Protein AF-A0A2V7IZH8-F1 (afdb_monomer)

Secondary structure (DSSP, 8-state):
--HHHHHHHHHHHHHHHHT-HHHHHHHHHHHHHHHHHHHHHHHHHIIIIISPPSSTTGGGEEEEEEEETTEEPS--B-HHHHHHHHHH-SSEEEEEEE------EE--S-------EEEE-HHHHHHHHTT-GGGTT-EEEETTEEEEEEEE--TT---SS--SEEE-HHHHTTTS-SSS-BEEEEEEPTT--HHHHHHHHHHHHHHHHHHH-TTS-TTEEEEEEETHHHHHHTTHHHHHHHHHHHHHHHHHHHHHHHHHHHHHHHHHHHHHHT--

Structure (mmCIF, N/CA/C/O backbone):
data_AF-A0A2V7IZH8-F1
#
_entry.id   AF-A0A2V7IZH8-F1
#
loop_
_atom_site.group_PDB
_atom_site.id
_atom_site.type_symbol
_atom_site.label_atom_id
_atom_site.label_alt_id
_atom_site.label_comp_id
_atom_site.label_asym_id
_atom_site.label_entity_id
_atom_site.label_seq_id
_atom_site.pdbx_PDB_ins_code
_atom_site.Cartn_x
_atom_site.Cartn_y
_atom_site.Cartn_z
_atom_site.occupancy
_atom_site.B_iso_or_equiv
_atom_site.auth_seq_id
_atom_site.auth_comp_id
_atom_site.auth_asym_id
_atom_site.auth_atom_id
_atom_site.pdbx_PDB_model_num
ATOM 1 N N . MET A 1 1 ? -22.808 -20.827 46.407 1.00 56.19 1 MET A N 1
ATOM 2 C CA . MET A 1 1 ? -23.534 -19.654 45.875 1.00 56.19 1 MET A CA 1
ATOM 3 C C . MET A 1 1 ? -24.581 -20.196 44.917 1.00 56.19 1 MET A C 1
ATOM 5 O O . MET A 1 1 ? -24.200 -20.751 43.895 1.00 56.19 1 MET A O 1
ATOM 9 N N . ASN A 1 2 ? -25.856 -20.195 45.310 1.00 79.50 2 ASN A N 1
ATOM 10 C CA . ASN A 1 2 ? -26.909 -20.906 44.578 1.00 79.50 2 ASN A CA 1
ATOM 11 C C . ASN A 1 2 ? -27.399 -20.068 43.386 1.00 79.50 2 ASN A C 1
ATOM 13 O O . ASN A 1 2 ? -27.459 -18.839 43.450 1.00 79.50 2 ASN A O 1
ATOM 17 N N . VAL A 1 3 ? -27.764 -20.727 42.287 1.00 83.88 3 VAL A N 1
ATOM 18 C CA . VAL A 1 3 ? -28.258 -20.069 41.061 1.00 83.88 3 VAL A CA 1
ATOM 19 C C . VAL A 1 3 ? -29.514 -19.225 41.339 1.00 83.88 3 VAL A C 1
ATOM 21 O O . VAL A 1 3 ? -29.693 -18.157 40.761 1.00 83.88 3 VAL A O 1
ATOM 24 N N . GLU A 1 4 ? -30.341 -19.652 42.292 1.00 82.81 4 GLU A N 1
ATOM 25 C CA . GLU A 1 4 ? -31.574 -18.968 42.706 1.00 82.81 4 GLU A CA 1
ATOM 26 C C . GLU A 1 4 ? -31.315 -17.629 43.407 1.00 82.81 4 GLU A C 1
ATOM 28 O O . GLU A 1 4 ? -32.008 -16.651 43.124 1.00 82.81 4 GLU A O 1
ATOM 33 N N . THR A 1 5 ? -30.278 -17.550 44.252 1.00 82.56 5 THR A N 1
ATOM 34 C CA . THR A 1 5 ? -29.855 -16.284 44.879 1.00 82.56 5 THR A CA 1
ATOM 35 C C . THR A 1 5 ? -29.336 -15.296 43.834 1.00 82.56 5 THR A C 1
ATOM 37 O O . THR A 1 5 ? -29.701 -14.125 43.843 1.00 82.56 5 THR A O 1
ATOM 40 N N . LEU A 1 6 ? -28.592 -15.795 42.844 1.00 83.94 6 LEU A N 1
ATOM 41 C CA . LEU A 1 6 ? -28.041 -14.986 41.756 1.00 83.94 6 LEU A CA 1
ATOM 42 C C . LEU A 1 6 ? -29.151 -14.411 40.855 1.00 83.94 6 LEU A C 1
ATOM 44 O O . LEU A 1 6 ? -29.105 -13.245 40.470 1.00 83.94 6 LEU A O 1
ATOM 48 N N . LEU A 1 7 ? -30.191 -15.203 40.569 1.00 87.50 7 LEU A N 1
ATOM 49 C CA . LEU A 1 7 ? -31.377 -14.771 39.819 1.00 87.50 7 LEU A CA 1
ATOM 50 C C . LEU A 1 7 ? -32.222 -13.739 40.577 1.00 87.50 7 LEU A C 1
ATOM 52 O O . LEU A 1 7 ? -32.743 -12.803 39.962 1.00 87.50 7 LEU A O 1
ATOM 56 N N . GLN A 1 8 ? -32.374 -13.894 41.893 1.00 86.06 8 GLN A N 1
ATOM 57 C CA . GLN A 1 8 ? -33.089 -12.923 42.723 1.00 86.06 8 GLN A CA 1
ATOM 58 C C . GLN A 1 8 ? -32.362 -11.580 42.772 1.00 86.06 8 GLN A C 1
ATOM 60 O O . GLN A 1 8 ? -33.001 -10.551 42.532 1.00 86.06 8 GLN A O 1
ATOM 65 N N . ASP A 1 9 ? -31.045 -11.590 42.979 1.00 85.00 9 ASP A N 1
ATOM 66 C CA . ASP A 1 9 ? -30.220 -10.380 43.006 1.00 85.00 9 ASP A CA 1
ATOM 67 C C . ASP A 1 9 ? -30.259 -9.641 41.661 1.00 85.00 9 ASP A C 1
ATOM 69 O O . ASP A 1 9 ? -30.488 -8.429 41.618 1.00 85.00 9 ASP A O 1
ATOM 73 N N . LEU A 1 10 ? -30.150 -10.372 40.543 1.00 85.50 10 LEU A N 1
ATOM 74 C CA . LEU A 1 10 ? -30.230 -9.800 39.194 1.00 85.50 10 LEU A CA 1
ATOM 75 C C . LEU A 1 10 ? -31.580 -9.108 38.948 1.00 85.50 10 LEU A C 1
ATOM 77 O O . LEU A 1 10 ? -31.661 -7.997 38.416 1.00 85.50 10 LEU A O 1
ATOM 81 N N . ARG A 1 11 ? -32.666 -9.764 39.365 1.00 84.50 11 ARG A N 1
ATOM 82 C CA . ARG A 1 11 ? -34.037 -9.273 39.194 1.00 84.50 11 ARG A CA 1
ATOM 83 C C . ARG A 1 11 ? -34.321 -8.065 40.090 1.00 84.50 11 ARG A C 1
ATOM 85 O O . ARG A 1 11 ? -35.068 -7.167 39.690 1.00 84.50 11 ARG A O 1
ATOM 92 N N . TYR A 1 12 ? -33.719 -8.023 41.276 1.00 80.69 12 TYR A N 1
ATOM 93 C CA . TYR A 1 12 ? -33.809 -6.887 42.187 1.00 80.69 12 TYR A CA 1
ATOM 94 C C . TYR A 1 12 ? -33.044 -5.674 41.645 1.00 80.69 12 TYR A C 1
ATOM 96 O O . TYR A 1 12 ? -33.610 -4.581 41.559 1.00 80.69 12 TYR A O 1
ATOM 104 N N . ALA A 1 13 ? -31.813 -5.884 41.172 1.00 78.38 13 ALA A N 1
ATOM 105 C CA . ALA A 1 13 ? -31.004 -4.856 40.526 1.00 78.38 13 ALA A CA 1
ATOM 106 C C . ALA A 1 13 ? -31.724 -4.245 39.311 1.00 78.38 13 ALA A C 1
ATOM 108 O O . ALA A 1 13 ? -31.831 -3.022 39.210 1.00 78.38 13 ALA A O 1
ATOM 109 N N . LEU A 1 14 ? -32.318 -5.073 38.441 1.00 81.94 14 LEU A N 1
ATOM 110 C CA . LEU A 1 14 ? -33.088 -4.618 37.274 1.00 81.94 14 LEU A CA 1
ATOM 111 C C . LEU A 1 14 ? -34.280 -3.726 37.651 1.00 81.94 14 LEU A C 1
ATOM 113 O O . LEU A 1 14 ? -34.492 -2.678 37.037 1.00 81.94 14 LEU A O 1
ATOM 117 N N . ARG A 1 15 ? -35.042 -4.085 38.693 1.00 81.94 15 ARG A N 1
ATOM 118 C CA . ARG A 1 15 ? -36.127 -3.217 39.192 1.00 81.94 15 ARG A CA 1
ATOM 119 C C . ARG A 1 15 ? -35.602 -1.904 39.755 1.00 81.94 15 ARG A C 1
ATOM 121 O O . ARG A 1 15 ? -36.259 -0.873 39.624 1.00 81.94 15 ARG A O 1
ATOM 128 N N . GLN A 1 16 ? -34.444 -1.933 40.401 1.00 77.50 16 GLN A N 1
ATOM 129 C CA . GLN A 1 16 ? -33.837 -0.744 40.984 1.00 77.50 16 GLN A CA 1
ATOM 130 C C . GLN A 1 16 ? -33.306 0.219 39.907 1.00 77.50 16 GLN A C 1
ATOM 132 O O . GLN A 1 16 ? -33.482 1.435 40.036 1.00 77.50 16 GLN A O 1
ATOM 137 N N . LEU A 1 17 ? -32.774 -0.311 38.800 1.00 77.06 17 LEU A N 1
ATOM 138 C CA . LEU A 1 17 ? -32.466 0.456 37.586 1.00 77.06 17 LEU A CA 1
ATOM 139 C C . LEU A 1 17 ? -33.733 1.071 36.964 1.00 77.06 17 LEU A C 1
ATOM 141 O O . LEU A 1 17 ? -33.729 2.258 36.634 1.00 77.06 17 LEU A O 1
ATOM 145 N N . ALA A 1 18 ? -34.839 0.324 36.873 1.00 80.25 18 ALA A N 1
ATOM 146 C CA . ALA A 1 18 ? -36.106 0.834 36.329 1.00 80.25 18 ALA A CA 1
ATOM 147 C C . ALA A 1 18 ? -36.739 1.952 37.185 1.00 80.25 18 ALA A C 1
ATOM 149 O O . ALA A 1 18 ? -37.412 2.834 36.660 1.00 80.25 18 ALA A O 1
ATOM 150 N N . ARG A 1 19 ? -36.496 1.957 38.503 1.00 81.00 19 ARG A N 1
ATOM 151 C CA . ARG A 1 19 ? -36.987 2.999 39.425 1.00 81.00 19 ARG A CA 1
ATOM 152 C C . ARG A 1 19 ? -36.178 4.295 39.405 1.00 81.00 19 ARG A C 1
ATOM 154 O O . ARG A 1 19 ? -36.612 5.279 39.997 1.00 81.00 19 ARG A O 1
ATOM 161 N N . SER A 1 20 ? -35.006 4.318 38.771 1.00 78.81 20 SER A N 1
ATOM 162 C CA . SER A 1 20 ? -34.117 5.487 38.772 1.00 78.81 20 SER A CA 1
ATOM 163 C C . SER A 1 20 ? -33.689 5.910 37.357 1.00 78.81 20 SER A C 1
ATOM 165 O O . SER A 1 20 ? -32.492 5.983 37.069 1.00 78.81 20 SER A O 1
ATOM 167 N N . PRO A 1 21 ? -34.652 6.247 36.474 1.00 75.31 21 PRO A N 1
ATOM 168 C CA . PRO A 1 21 ? -34.443 6.345 35.026 1.00 75.31 21 PRO A CA 1
ATOM 169 C C . PRO A 1 21 ? -33.341 7.330 34.614 1.00 75.31 21 PRO A C 1
ATOM 171 O O . PRO A 1 21 ? -32.552 7.009 33.734 1.00 75.31 21 PRO A O 1
ATOM 174 N N . GLY A 1 22 ? -33.210 8.482 35.285 1.00 77.50 22 GLY A N 1
ATOM 175 C CA . GLY A 1 22 ? -32.153 9.455 34.973 1.00 77.50 22 GLY A CA 1
ATOM 176 C C . GLY A 1 22 ? -30.735 8.948 35.267 1.00 77.50 22 GLY A C 1
ATOM 177 O O . GLY A 1 22 ? -29.820 9.177 34.486 1.00 77.50 22 GLY A O 1
ATOM 178 N N . PHE A 1 23 ? -30.549 8.202 36.359 1.00 73.75 23 PHE A N 1
ATOM 179 C CA . PHE A 1 23 ? -29.246 7.613 36.693 1.00 73.75 23 PHE A CA 1
ATOM 180 C C . PHE A 1 23 ? -28.906 6.453 35.766 1.00 73.75 23 PHE A C 1
ATOM 182 O O . PHE A 1 23 ? -27.786 6.371 35.273 1.00 73.75 23 PHE A O 1
ATOM 189 N N . THR A 1 24 ? -29.888 5.594 35.501 1.00 80.06 24 THR A N 1
ATOM 190 C CA . THR A 1 24 ? -29.741 4.485 34.560 1.00 80.06 24 THR A CA 1
ATOM 191 C C . THR A 1 24 ? -29.376 4.994 33.168 1.00 80.06 24 THR A C 1
ATOM 193 O O . THR A 1 24 ? -28.449 4.466 32.566 1.00 80.06 24 THR A O 1
ATOM 196 N N . ALA A 1 25 ? -30.031 6.054 32.681 1.00 79.25 25 ALA A N 1
ATOM 197 C CA . ALA A 1 25 ? -29.727 6.648 31.380 1.00 79.25 25 ALA A CA 1
ATOM 198 C C . ALA A 1 25 ? -28.287 7.178 31.304 1.00 79.25 25 ALA A C 1
ATOM 200 O O . ALA A 1 25 ? -27.569 6.847 30.364 1.00 79.25 25 ALA A O 1
ATOM 201 N N . VAL A 1 26 ? -27.839 7.941 32.309 1.00 78.69 26 VAL A N 1
ATOM 202 C CA . VAL A 1 26 ? -26.460 8.461 32.361 1.00 78.69 26 VAL A CA 1
ATOM 203 C C . VAL A 1 26 ? -25.447 7.319 32.442 1.00 78.69 26 VAL A C 1
ATOM 205 O O . VAL A 1 26 ? -24.484 7.311 31.686 1.00 78.69 26 VAL A O 1
ATOM 208 N N . ALA A 1 27 ? -25.676 6.320 33.298 1.00 77.44 27 ALA A N 1
ATOM 209 C CA . ALA A 1 27 ? -24.778 5.177 33.442 1.00 77.44 27 ALA A CA 1
ATOM 210 C C . ALA A 1 27 ? -24.660 4.359 32.144 1.00 77.44 27 ALA A C 1
ATOM 212 O O . ALA A 1 27 ? -23.552 4.015 31.735 1.00 77.44 27 ALA A O 1
ATOM 213 N N . VAL A 1 28 ? -25.783 4.091 31.468 1.00 84.31 28 VAL A N 1
ATOM 214 C CA . VAL A 1 28 ? -25.808 3.376 30.183 1.00 84.31 28 VAL A CA 1
ATOM 215 C C . VAL A 1 28 ? -25.117 4.188 29.087 1.00 84.31 28 VAL A C 1
ATOM 217 O O . VAL A 1 28 ? -24.322 3.622 28.343 1.00 84.31 28 VAL A O 1
ATOM 220 N N . LEU A 1 29 ? -25.360 5.501 29.003 1.00 80.69 29 LEU A N 1
ATOM 221 C CA . LEU A 1 29 ? -24.704 6.376 28.024 1.00 80.69 29 LEU A CA 1
ATOM 222 C C . LEU A 1 29 ? -23.190 6.450 28.241 1.00 80.69 29 LEU A C 1
ATOM 224 O O . LEU A 1 29 ? -22.436 6.337 27.278 1.00 80.69 29 LEU A O 1
ATOM 228 N N . THR A 1 30 ? -22.734 6.580 29.489 1.00 79.31 30 THR A N 1
ATOM 229 C CA . THR A 1 30 ? -21.303 6.578 29.822 1.00 79.31 30 THR A CA 1
ATOM 230 C C . THR A 1 30 ? -20.654 5.242 29.464 1.00 79.31 30 THR A C 1
ATOM 232 O O . THR A 1 30 ? -19.576 5.225 28.872 1.00 79.31 30 THR A O 1
ATOM 235 N N . LEU A 1 31 ? -21.318 4.118 29.755 1.00 82.25 31 LEU A N 1
ATOM 236 C CA . LEU A 1 31 ? -20.826 2.790 29.383 1.00 82.25 31 LEU A CA 1
ATOM 237 C C . LEU A 1 31 ? -20.769 2.620 27.854 1.00 82.25 31 LEU A C 1
ATOM 239 O O . LEU A 1 31 ? -19.777 2.130 27.319 1.00 82.25 31 LEU A O 1
ATOM 243 N N . ALA A 1 32 ? -21.803 3.073 27.142 1.00 84.06 32 ALA A N 1
ATOM 244 C CA . ALA A 1 32 ? -21.873 3.013 25.685 1.00 84.06 32 ALA A CA 1
ATOM 245 C C . ALA A 1 32 ? -20.781 3.866 25.018 1.00 84.06 32 ALA A C 1
ATOM 247 O O . ALA A 1 32 ? -20.128 3.396 24.086 1.00 84.06 32 ALA A O 1
ATOM 248 N N . LEU A 1 33 ? -20.531 5.079 25.526 1.00 79.00 33 LEU A N 1
ATOM 249 C CA . LEU A 1 33 ? -19.454 5.965 25.066 1.00 79.00 33 LEU A CA 1
ATOM 250 C C . LEU A 1 33 ? -18.055 5.450 25.428 1.00 79.00 33 LEU A C 1
ATOM 252 O O . LEU A 1 33 ? -17.100 5.739 24.714 1.00 79.00 33 LEU A O 1
ATOM 256 N N . GLY A 1 34 ? -17.922 4.678 26.507 1.00 76.25 34 GLY A N 1
ATOM 257 C CA . GLY A 1 34 ? -16.665 4.026 26.871 1.00 76.25 34 GLY A CA 1
ATOM 258 C C . GLY A 1 34 ? -16.347 2.793 26.029 1.00 76.25 34 GLY A C 1
ATOM 259 O O . GLY A 1 34 ? -15.182 2.548 25.726 1.00 76.25 34 GLY A O 1
ATOM 260 N N . ILE A 1 35 ? -17.355 2.016 25.633 1.00 82.12 35 ILE A N 1
ATOM 261 C CA . ILE A 1 35 ? -17.146 0.766 24.890 1.00 82.12 35 ILE A CA 1
ATOM 262 C C . ILE A 1 35 ? -17.146 1.024 23.379 1.00 82.12 35 ILE A C 1
ATOM 264 O O . ILE A 1 35 ? -16.178 0.690 22.701 1.00 82.12 35 ILE A O 1
ATOM 268 N N . GLY A 1 36 ? -18.198 1.648 22.844 1.00 82.31 36 GLY A N 1
ATOM 269 C CA . GLY A 1 36 ? -18.444 1.726 21.400 1.00 82.31 36 GLY A CA 1
ATOM 270 C C . GLY A 1 36 ? -17.309 2.385 20.604 1.00 82.31 36 GLY A C 1
ATOM 271 O O . GLY A 1 36 ? -16.723 1.731 19.739 1.00 82.31 36 GLY A O 1
ATOM 272 N N . PRO A 1 37 ? -16.952 3.648 20.898 1.00 80.00 37 PRO A N 1
ATOM 273 C CA . PRO A 1 37 ? -15.872 4.350 20.210 1.00 80.00 37 PRO A CA 1
ATOM 274 C C . PRO A 1 37 ? -14.517 3.647 20.341 1.00 80.00 37 PRO A C 1
ATOM 276 O O . PRO A 1 37 ? -13.799 3.516 19.353 1.00 80.00 37 PRO A O 1
ATOM 279 N N . ASN A 1 38 ? -14.189 3.126 21.527 1.00 74.00 38 ASN A N 1
ATOM 280 C CA . ASN A 1 38 ? -12.927 2.420 21.755 1.00 74.00 38 ASN A CA 1
ATOM 281 C C . ASN A 1 38 ? -12.840 1.125 20.931 1.00 74.00 38 ASN A C 1
ATOM 283 O O . ASN A 1 38 ? -11.810 0.862 20.309 1.00 74.00 38 ASN A O 1
ATOM 287 N N . THR A 1 39 ? -13.922 0.344 20.850 1.00 81.94 39 THR A N 1
ATOM 288 C CA . THR A 1 39 ? -13.979 -0.856 20.000 1.00 81.94 39 THR A CA 1
ATOM 289 C C . THR A 1 39 ? -13.916 -0.508 18.510 1.00 81.94 39 THR A C 1
ATOM 291 O O . THR A 1 39 ? -13.214 -1.184 17.753 1.00 81.94 39 THR A O 1
ATOM 294 N N . ALA A 1 40 ? -14.601 0.555 18.076 1.00 80.44 40 ALA A N 1
ATOM 295 C CA . ALA A 1 40 ? -14.577 1.014 16.687 1.00 80.44 40 ALA A CA 1
ATOM 296 C C . ALA A 1 40 ? -13.173 1.475 16.263 1.00 80.44 40 ALA A C 1
ATOM 298 O O . ALA A 1 40 ?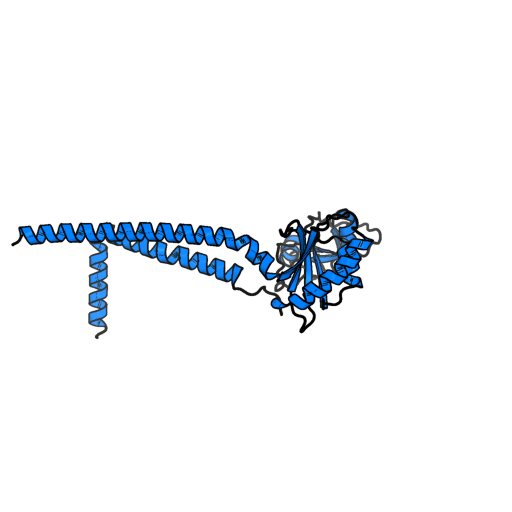 -12.681 1.074 15.207 1.00 80.44 40 ALA A O 1
ATOM 299 N N . ILE A 1 41 ? -12.489 2.244 17.115 1.00 75.94 41 ILE A N 1
ATOM 300 C CA . ILE A 1 41 ? -11.106 2.659 16.872 1.00 75.94 41 ILE A CA 1
ATOM 301 C C . ILE A 1 41 ? -10.179 1.465 16.835 1.00 75.94 41 ILE A C 1
ATOM 303 O O . ILE A 1 41 ? -9.374 1.367 15.917 1.00 75.94 41 ILE A O 1
ATOM 307 N N . PHE A 1 42 ? -10.269 0.561 17.811 1.00 74.50 42 PHE A N 1
ATOM 308 C CA . PHE A 1 42 ? -9.388 -0.598 17.833 1.00 74.50 42 PHE A CA 1
ATOM 309 C C . PHE A 1 42 ? -9.584 -1.458 16.582 1.00 74.50 42 PHE A C 1
ATOM 311 O O . PHE A 1 42 ? -8.610 -1.941 16.020 1.00 74.50 42 PHE A O 1
ATOM 318 N N . SER A 1 43 ? -10.816 -1.573 16.082 1.00 78.56 43 SER A N 1
ATOM 319 C CA . SER A 1 43 ? -11.112 -2.262 14.820 1.00 78.56 43 SER A CA 1
ATOM 320 C C . SER A 1 43 ? -10.497 -1.552 13.610 1.00 78.56 43 SER A C 1
ATOM 322 O O . SER A 1 43 ? -9.924 -2.209 12.742 1.00 78.56 43 SER A O 1
ATOM 324 N N . LEU A 1 44 ? -10.559 -0.217 13.566 1.00 73.38 44 LEU A N 1
ATOM 325 C CA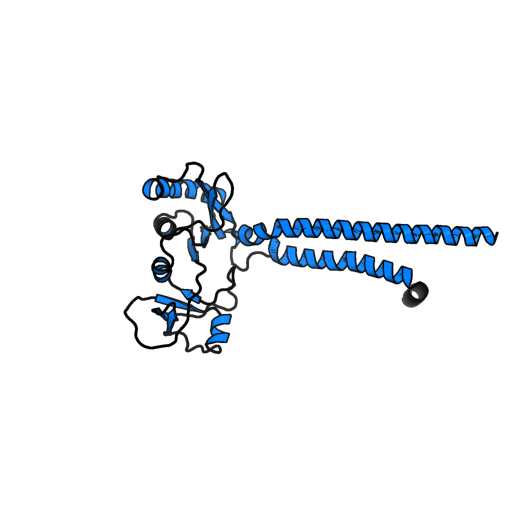 . LEU A 1 44 ? -9.938 0.592 12.513 1.00 73.38 44 LEU A CA 1
ATOM 326 C C . LEU A 1 44 ? -8.407 0.487 12.554 1.00 73.38 44 LEU A C 1
ATOM 328 O O . LEU A 1 44 ? -7.773 0.198 11.545 1.00 73.38 44 LEU A O 1
ATOM 332 N N . VAL A 1 45 ? -7.816 0.663 13.734 1.00 71.94 45 VAL A N 1
ATOM 333 C CA . VAL A 1 45 ? -6.381 0.506 13.994 1.00 71.94 45 VAL A CA 1
ATOM 334 C C . VAL A 1 45 ? -5.928 -0.895 13.628 1.00 71.94 45 VAL A C 1
ATOM 336 O O . VAL A 1 45 ? -4.934 -1.054 12.931 1.00 71.94 45 VAL A O 1
ATOM 339 N N . TYR A 1 46 ? -6.659 -1.922 14.041 1.00 67.00 46 TYR A N 1
ATOM 340 C CA . TYR A 1 46 ? -6.310 -3.290 13.708 1.00 67.00 46 TYR A CA 1
ATOM 341 C C . TYR A 1 46 ? -6.377 -3.529 12.196 1.00 67.00 46 TYR A C 1
ATOM 343 O O . TYR A 1 46 ? -5.448 -4.093 11.623 1.00 67.00 46 TYR A O 1
ATOM 351 N N . GLY A 1 47 ? -7.430 -3.042 11.534 1.00 64.69 47 GLY A N 1
ATOM 352 C CA . GLY A 1 47 ? -7.624 -3.188 10.092 1.00 64.69 47 GLY A CA 1
ATOM 353 C C . GLY A 1 47 ? -6.614 -2.427 9.227 1.00 64.69 47 GLY A C 1
ATOM 354 O O . GLY A 1 47 ? -6.302 -2.899 8.137 1.00 64.69 47 GLY A O 1
ATOM 355 N N . VAL A 1 48 ? -6.104 -1.288 9.706 1.00 64.81 48 VAL A N 1
ATOM 356 C CA . VAL A 1 48 ? -5.218 -0.387 8.944 1.00 64.81 48 VAL A CA 1
ATOM 357 C C . VAL A 1 48 ? -3.750 -0.504 9.362 1.00 64.81 48 VAL A C 1
ATOM 359 O O . VAL A 1 48 ? -2.867 -0.493 8.510 1.00 64.81 48 VAL A O 1
ATOM 362 N N . LEU A 1 49 ? -3.474 -0.590 10.666 1.00 64.81 49 LEU A N 1
ATOM 363 C CA . LEU A 1 49 ? -2.122 -0.527 11.236 1.00 64.81 49 LEU A CA 1
ATOM 364 C C . LEU A 1 49 ? -1.520 -1.902 11.535 1.00 64.81 49 LEU A C 1
ATOM 366 O O . LEU A 1 49 ? -0.307 -2.062 11.413 1.00 64.81 49 LEU A O 1
ATOM 370 N N . LEU A 1 50 ? -2.336 -2.870 11.966 1.00 63.56 50 LEU A N 1
ATOM 371 C CA . LEU A 1 50 ? -1.838 -4.156 12.479 1.00 63.56 50 LEU A CA 1
ATOM 372 C C . LEU A 1 50 ? -2.046 -5.323 11.517 1.00 63.56 50 LEU A C 1
ATOM 374 O O . LEU A 1 50 ? -1.289 -6.292 11.570 1.00 63.56 50 LEU A O 1
ATOM 378 N N . LYS A 1 51 ? -3.051 -5.257 10.639 1.00 63.81 51 LYS A N 1
ATOM 379 C CA . LYS A 1 51 ? -3.274 -6.299 9.643 1.00 63.81 51 LYS A CA 1
ATOM 380 C C . LYS A 1 51 ? -2.126 -6.259 8.626 1.00 63.81 51 LYS A C 1
ATOM 382 O O . LYS A 1 51 ? -1.952 -5.231 7.968 1.00 63.81 51 LYS A O 1
ATOM 387 N N . PRO A 1 52 ? -1.346 -7.346 8.474 1.00 64.19 52 PRO A N 1
ATOM 388 C CA . PRO A 1 52 ? -0.313 -7.393 7.452 1.00 64.19 52 PRO A CA 1
ATOM 389 C C . PRO A 1 52 ? -0.961 -7.183 6.084 1.00 64.19 52 PRO A C 1
ATOM 391 O O . PRO A 1 52 ? -2.106 -7.598 5.858 1.00 64.19 52 PRO A O 1
ATOM 394 N N . LEU A 1 53 ? -0.239 -6.522 5.176 1.00 71.75 53 LEU A N 1
ATOM 395 C CA . LEU A 1 53 ? -0.715 -6.354 3.807 1.00 71.75 53 LEU A CA 1
ATOM 396 C C . LEU A 1 53 ? -1.089 -7.735 3.237 1.00 71.75 53 LEU A C 1
ATOM 398 O O . LEU A 1 53 ? -0.417 -8.719 3.556 1.00 71.75 53 LEU A O 1
ATOM 402 N N . PRO A 1 54 ? -2.128 -7.840 2.389 1.00 74.62 54 PRO A N 1
ATOM 403 C CA . PRO A 1 54 ? -2.628 -9.115 1.867 1.00 74.62 54 PRO A CA 1
ATOM 404 C C . PRO A 1 54 ? -1.694 -9.742 0.812 1.00 74.62 54 PRO A C 1
ATOM 406 O O . PRO A 1 54 ? -2.152 -10.411 -0.112 1.00 74.62 54 PRO A O 1
ATOM 409 N N . TYR A 1 55 ? -0.385 -9.520 0.931 1.00 79.69 55 TYR A N 1
ATOM 410 C CA . TYR A 1 55 ? 0.640 -9.995 0.019 1.00 79.69 55 TYR A CA 1
ATOM 411 C C . TYR A 1 55 ? 1.586 -10.956 0.753 1.00 79.69 55 TYR A C 1
ATOM 413 O O . TYR A 1 55 ? 2.057 -10.633 1.847 1.00 79.69 55 TYR A O 1
ATOM 421 N N . PRO A 1 56 ? 1.918 -12.113 0.155 1.00 78.38 56 PRO A N 1
ATOM 422 C CA . PRO A 1 56 ? 2.949 -12.998 0.685 1.00 78.38 56 PRO A CA 1
ATOM 423 C C . PRO A 1 56 ? 4.285 -12.265 0.829 1.00 78.38 56 PRO A C 1
ATOM 425 O O . PRO A 1 56 ? 4.705 -11.569 -0.103 1.00 78.38 56 PRO A O 1
ATOM 428 N N . GLU A 1 57 ? 4.939 -12.448 1.981 1.00 83.88 57 GLU A N 1
ATOM 429 C CA . GLU A 1 57 ? 6.225 -11.817 2.328 1.00 83.88 57 GLU A CA 1
ATOM 430 C C . GLU A 1 57 ? 6.185 -10.283 2.199 1.00 83.88 57 GLU A C 1
ATOM 432 O O . GLU A 1 57 ? 7.061 -9.645 1.611 1.00 83.88 57 GLU A O 1
ATOM 437 N N . SER A 1 58 ? 5.102 -9.678 2.696 1.00 82.94 58 SER A N 1
ATOM 438 C CA . SER A 1 58 ? 4.880 -8.227 2.619 1.00 82.94 58 SER A CA 1
ATOM 439 C C . SER A 1 58 ? 5.970 -7.376 3.283 1.00 82.94 58 SER A C 1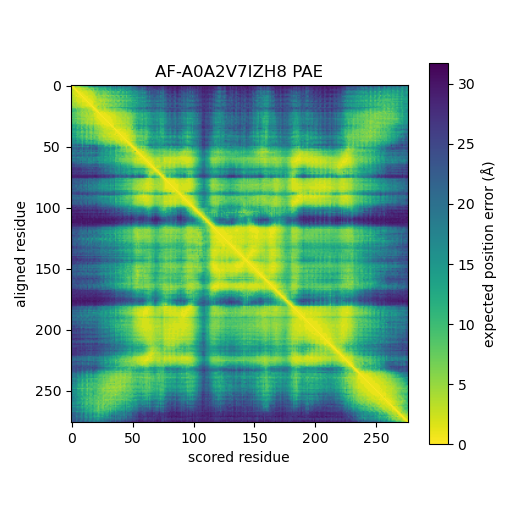
ATOM 441 O O . SER A 1 58 ? 6.099 -6.195 2.967 1.00 82.94 58 SER A O 1
ATOM 443 N N . ASP A 1 59 ? 6.767 -7.963 4.173 1.00 84.81 59 ASP A N 1
ATOM 444 C CA . ASP A 1 59 ? 7.941 -7.358 4.798 1.00 84.81 59 ASP A CA 1
ATOM 445 C C . ASP A 1 59 ? 9.049 -7.045 3.785 1.00 84.81 59 ASP A C 1
ATOM 447 O O . ASP A 1 59 ? 9.801 -6.098 3.986 1.00 84.81 59 ASP A O 1
ATOM 451 N N . ARG A 1 60 ? 9.103 -7.769 2.663 1.00 90.94 60 ARG A N 1
ATOM 452 C CA . ARG A 1 60 ? 10.074 -7.552 1.581 1.00 90.94 60 ARG A CA 1
ATOM 453 C C . ARG A 1 60 ? 9.600 -6.540 0.538 1.00 90.94 60 ARG A C 1
ATOM 455 O O . ARG A 1 60 ? 10.333 -6.271 -0.411 1.00 90.94 60 ARG A O 1
ATOM 462 N N . LEU A 1 61 ? 8.382 -6.012 0.661 1.00 89.81 61 LEU A N 1
ATOM 463 C CA . LEU A 1 61 ? 7.836 -5.041 -0.284 1.00 89.81 61 LEU A CA 1
ATOM 464 C C . LEU A 1 61 ? 8.219 -3.617 0.109 1.00 89.81 61 LEU A C 1
ATOM 466 O O . LEU A 1 61 ? 7.999 -3.178 1.244 1.00 89.81 61 LEU A O 1
ATOM 470 N N . THR A 1 62 ? 8.735 -2.874 -0.860 1.00 89.62 62 THR A N 1
ATOM 471 C CA . THR A 1 62 ? 9.253 -1.522 -0.666 1.00 89.62 62 THR A CA 1
ATOM 472 C C . THR A 1 62 ? 8.707 -0.587 -1.726 1.00 89.62 62 THR A C 1
ATOM 474 O O . THR A 1 62 ? 8.632 -0.966 -2.894 1.00 89.62 62 THR A O 1
ATOM 477 N N . GLY A 1 63 ? 8.384 0.639 -1.338 1.00 87.75 63 GLY A N 1
ATOM 478 C CA . GLY A 1 63 ? 8.270 1.736 -2.292 1.00 87.75 63 GLY A CA 1
ATOM 479 C C . GLY A 1 63 ? 9.577 2.518 -2.381 1.00 87.75 63 GLY A C 1
ATOM 480 O O . GLY A 1 63 ? 10.460 2.353 -1.535 1.00 87.75 63 GLY A O 1
ATOM 481 N N . LEU A 1 64 ? 9.673 3.351 -3.412 1.00 86.19 64 LEU A N 1
ATOM 482 C CA . LEU A 1 64 ? 10.748 4.309 -3.646 1.00 86.19 64 LEU A CA 1
ATOM 483 C C . LEU A 1 64 ? 10.097 5.683 -3.808 1.00 86.19 64 LEU A C 1
ATOM 485 O O . LEU A 1 64 ? 9.069 5.787 -4.476 1.00 86.19 64 LEU A O 1
ATOM 489 N N . ALA A 1 65 ? 10.660 6.687 -3.150 1.00 82.81 65 ALA A N 1
ATOM 490 C CA . ALA A 1 65 ? 10.238 8.075 -3.270 1.00 82.81 65 ALA A CA 1
ATOM 491 C C . ALA A 1 65 ? 11.458 8.987 -3.252 1.00 82.81 65 ALA A C 1
ATOM 493 O O . ALA A 1 65 ? 12.460 8.683 -2.590 1.00 82.81 65 ALA A O 1
ATOM 494 N N . GLU A 1 66 ? 11.332 10.119 -3.925 1.00 80.69 66 GLU A N 1
ATOM 495 C CA . GLU A 1 66 ? 12.245 11.231 -3.775 1.00 80.69 66 GLU A CA 1
ATOM 496 C C . GLU A 1 66 ? 11.974 11.921 -2.432 1.00 80.69 66 GLU A C 1
ATOM 498 O O . GLU A 1 66 ? 10.871 11.939 -1.869 1.00 80.69 66 GLU A O 1
ATOM 503 N N . THR A 1 67 ? 13.033 12.475 -1.864 1.00 80.00 67 THR A N 1
ATOM 504 C CA . THR A 1 67 ? 12.970 13.241 -0.626 1.00 80.00 67 THR A CA 1
ATOM 505 C C . THR A 1 67 ? 13.502 14.631 -0.890 1.00 80.00 67 THR A C 1
ATOM 507 O O . THR A 1 67 ? 14.656 14.762 -1.283 1.00 80.00 67 THR A O 1
ATOM 510 N N . TYR A 1 68 ? 12.712 15.662 -0.613 1.00 75.00 68 TYR A N 1
ATOM 511 C CA . TYR A 1 68 ? 13.136 17.054 -0.699 1.00 75.00 68 TYR A CA 1
ATOM 512 C C . TYR A 1 68 ? 13.212 17.657 0.704 1.00 75.00 68 TYR A C 1
ATOM 514 O O . TYR A 1 68 ? 12.234 17.613 1.452 1.00 75.00 68 TYR A O 1
ATOM 522 N N . GLN A 1 69 ? 14.380 18.174 1.100 1.00 73.88 69 GLN A N 1
ATOM 523 C CA . GLN A 1 69 ? 14.620 18.728 2.446 1.00 73.88 69 GLN A CA 1
ATOM 524 C C . GLN A 1 69 ? 14.195 17.788 3.596 1.00 73.88 69 GLN A C 1
ATOM 526 O O . GLN A 1 69 ? 13.706 18.223 4.638 1.00 73.88 69 GLN A O 1
ATOM 531 N N . GLY A 1 70 ? 14.357 16.476 3.403 1.00 67.75 70 GLY A N 1
ATOM 532 C CA . GLY A 1 70 ? 13.969 15.451 4.380 1.00 67.75 70 GLY A CA 1
ATOM 533 C C . GLY A 1 70 ? 12.478 15.093 4.400 1.00 67.75 70 GLY A C 1
ATOM 534 O O . GLY A 1 70 ? 12.098 14.171 5.122 1.00 67.75 70 GLY A O 1
ATOM 535 N N . ASN A 1 71 ? 11.644 15.752 3.591 1.00 69.44 71 ASN A N 1
ATOM 536 C CA . ASN A 1 71 ? 10.250 15.371 3.386 1.00 69.44 71 ASN A CA 1
ATOM 537 C C . ASN A 1 71 ? 10.123 14.463 2.164 1.00 69.44 71 ASN A C 1
ATOM 539 O O . ASN A 1 71 ? 10.617 14.779 1.085 1.00 69.44 71 ASN A O 1
ATOM 543 N N . ARG A 1 72 ? 9.445 13.330 2.343 1.00 70.94 72 ARG A N 1
ATOM 544 C CA . ARG A 1 72 ? 9.163 12.373 1.272 1.00 70.94 72 ARG A CA 1
ATOM 545 C C . ARG A 1 72 ? 8.030 12.896 0.389 1.00 70.94 72 ARG A C 1
ATOM 547 O O . ARG A 1 72 ? 6.989 13.270 0.933 1.00 70.94 72 ARG A O 1
ATOM 554 N N . SER A 1 73 ? 8.219 12.881 -0.924 1.00 68.31 73 SER A N 1
ATOM 555 C CA . SER A 1 73 ? 7.147 13.168 -1.876 1.00 68.31 73 SER A CA 1
ATOM 556 C C . SER A 1 73 ? 6.268 11.921 -2.110 1.00 68.31 73 SER A C 1
ATOM 558 O O . SER A 1 73 ? 6.569 10.816 -1.648 1.00 68.31 73 SER A O 1
ATOM 560 N N . GLU A 1 74 ? 5.070 12.118 -2.664 1.00 58.25 74 GLU A N 1
ATOM 561 C CA . GLU A 1 74 ? 4.056 11.060 -2.808 1.00 58.25 74 GLU A CA 1
ATOM 562 C C . GLU A 1 74 ? 4.196 10.259 -4.120 1.00 58.25 74 GLU A C 1
ATOM 564 O O . GLU A 1 74 ? 3.679 9.140 -4.204 1.00 58.25 74 GLU A O 1
ATOM 569 N N . LEU A 1 75 ? 4.894 10.799 -5.127 1.00 59.28 75 LEU A N 1
ATOM 570 C CA . LEU A 1 75 ? 4.897 10.329 -6.519 1.00 59.28 75 LEU A CA 1
ATOM 571 C C . LEU A 1 75 ? 6.201 10.729 -7.221 1.00 59.28 75 LEU A C 1
ATOM 573 O O . LEU A 1 75 ? 6.305 11.867 -7.654 1.00 59.28 75 LEU A O 1
ATOM 577 N N . ASP A 1 76 ? 7.177 9.823 -7.352 1.00 66.38 76 ASP A N 1
ATOM 578 C CA . ASP A 1 76 ? 8.541 10.284 -7.677 1.00 66.38 76 ASP A CA 1
ATOM 579 C C . ASP A 1 76 ? 9.358 9.394 -8.617 1.00 66.38 76 ASP A C 1
ATOM 581 O O . ASP A 1 76 ? 10.561 9.592 -8.735 1.00 66.38 76 ASP A O 1
ATOM 585 N N . VAL A 1 77 ? 8.763 8.387 -9.268 1.00 74.62 77 VAL A N 1
ATOM 586 C CA . VAL A 1 77 ? 9.516 7.581 -10.243 1.00 74.62 77 VAL A CA 1
ATOM 587 C C . VAL A 1 77 ? 9.048 7.907 -11.654 1.00 74.62 77 VAL A C 1
ATOM 589 O O . VAL A 1 77 ? 7.881 7.741 -12.014 1.00 74.62 77 VAL A O 1
ATOM 592 N N . THR A 1 78 ? 9.972 8.388 -12.472 1.00 75.50 78 THR A N 1
ATOM 593 C CA . THR A 1 78 ? 9.806 8.560 -13.914 1.00 75.50 78 THR A CA 1
ATOM 594 C C . THR A 1 78 ? 9.915 7.219 -14.635 1.00 75.50 78 THR A C 1
ATOM 596 O O . THR A 1 78 ? 10.449 6.229 -14.127 1.00 75.50 78 THR A O 1
ATOM 599 N N . TYR A 1 79 ? 9.425 7.168 -15.872 1.00 75.94 79 TYR A N 1
ATOM 600 C CA . TYR A 1 79 ? 9.591 5.976 -16.702 1.00 75.94 79 TYR A CA 1
ATOM 601 C C . TYR A 1 79 ? 11.069 5.635 -16.953 1.00 75.94 79 TYR A C 1
ATOM 603 O O . TYR A 1 79 ? 11.432 4.458 -16.939 1.00 75.94 79 TYR A O 1
ATOM 611 N N . ASP A 1 80 ? 11.913 6.650 -17.140 1.00 76.44 80 ASP A N 1
ATOM 612 C CA . ASP A 1 80 ? 13.341 6.467 -17.404 1.00 76.44 80 ASP A CA 1
ATOM 613 C C . ASP A 1 80 ? 14.079 5.950 -16.161 1.00 76.44 80 ASP A C 1
ATOM 615 O O . ASP A 1 80 ? 14.896 5.039 -16.275 1.00 76.44 80 ASP A O 1
ATOM 619 N N . GLU A 1 81 ? 13.718 6.424 -14.964 1.00 80.25 81 GLU A N 1
ATOM 620 C CA . GLU A 1 81 ? 14.206 5.861 -13.694 1.00 80.25 81 GLU A CA 1
ATOM 621 C C . GLU A 1 81 ? 13.798 4.406 -13.524 1.00 80.25 81 GLU A C 1
ATOM 623 O O . GLU A 1 81 ? 14.620 3.563 -13.164 1.00 80.25 81 GLU A O 1
ATOM 628 N N . PHE A 1 82 ? 12.536 4.082 -13.816 1.00 82.88 82 PHE A N 1
ATOM 629 C CA . PHE A 1 82 ? 12.065 2.706 -13.750 1.00 82.88 82 PHE A CA 1
ATOM 630 C C . PHE A 1 82 ? 12.827 1.797 -14.723 1.00 82.88 82 PHE A C 1
ATOM 632 O O . PHE A 1 82 ? 13.249 0.712 -14.325 1.00 82.88 82 PHE A O 1
ATOM 639 N N . ARG A 1 83 ? 13.034 2.232 -15.973 1.00 81.44 83 ARG A N 1
ATOM 640 C CA . ARG A 1 83 ? 13.826 1.491 -16.970 1.00 81.44 83 ARG A CA 1
ATOM 641 C C . ARG A 1 83 ? 15.261 1.292 -16.497 1.00 81.44 83 ARG A C 1
ATOM 643 O O . ARG A 1 83 ? 15.770 0.178 -16.535 1.00 81.44 83 ARG A O 1
ATOM 650 N N . PHE A 1 84 ? 15.886 2.350 -15.994 1.00 84.94 84 PHE A N 1
ATOM 651 C C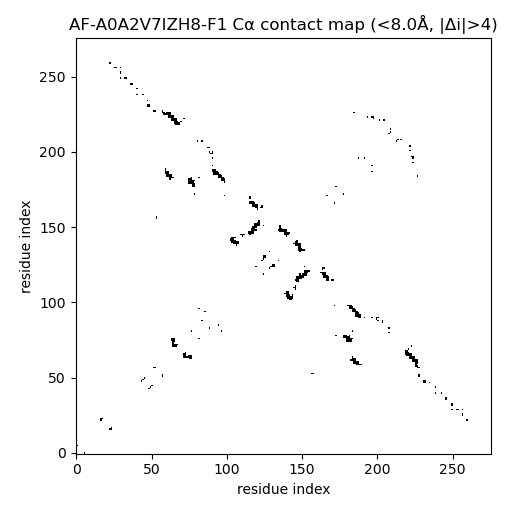A . PHE A 1 84 ? 17.241 2.275 -15.473 1.00 84.94 84 PHE A CA 1
ATOM 652 C C . PHE A 1 84 ? 17.343 1.292 -14.301 1.00 84.94 84 PHE A C 1
ATOM 654 O O . PHE A 1 84 ? 18.265 0.478 -14.263 1.00 84.94 84 PHE A O 1
ATOM 661 N N . LEU A 1 85 ? 16.383 1.322 -13.372 1.00 87.38 85 LEU A N 1
ATOM 662 C CA . LEU A 1 85 ? 16.286 0.364 -12.273 1.00 87.38 85 LEU A CA 1
ATOM 663 C C . LEU A 1 85 ? 16.067 -1.061 -12.780 1.00 87.38 85 LEU A C 1
ATOM 665 O O . LEU A 1 85 ? 16.668 -1.988 -12.246 1.00 87.38 85 LEU A O 1
ATOM 669 N N . GLU A 1 86 ? 15.240 -1.267 -13.799 1.00 84.25 86 GLU A N 1
ATOM 670 C CA . GLU A 1 86 ? 15.030 -2.584 -14.407 1.00 84.25 86 GLU A CA 1
ATOM 671 C C . GLU A 1 86 ? 16.357 -3.193 -14.890 1.00 84.25 86 GLU A C 1
ATOM 673 O O . GLU A 1 86 ? 16.643 -4.349 -14.571 1.00 84.25 86 GLU A O 1
ATOM 678 N N . ASP A 1 87 ? 17.211 -2.382 -15.518 1.00 86.25 87 ASP A N 1
ATOM 679 C CA . ASP A 1 87 ? 18.503 -2.811 -16.064 1.00 86.25 87 ASP A CA 1
ATOM 680 C C . ASP A 1 87 ? 19.624 -2.900 -15.007 1.00 86.25 87 ASP A C 1
ATOM 682 O O . ASP A 1 87 ? 20.500 -3.764 -15.090 1.00 86.25 87 ASP A O 1
ATOM 686 N N . HIS A 1 88 ? 19.597 -2.037 -13.984 1.00 85.81 88 HIS A N 1
ATOM 687 C CA . HIS A 1 88 ? 20.705 -1.847 -13.038 1.00 85.81 88 HIS A CA 1
ATOM 688 C C . HIS A 1 88 ? 20.363 -2.197 -11.578 1.00 85.81 88 HIS A C 1
ATOM 690 O O . HIS A 1 88 ? 21.132 -1.856 -10.678 1.00 85.81 88 HIS A O 1
ATOM 696 N N . ASN A 1 89 ? 19.242 -2.875 -11.283 1.00 83.00 89 ASN A N 1
ATOM 697 C CA . ASN A 1 89 ? 18.873 -3.196 -9.896 1.00 83.00 89 ASN A CA 1
ATOM 698 C C . ASN A 1 89 ? 19.699 -4.358 -9.294 1.00 83.00 89 ASN A C 1
ATOM 700 O O . ASN A 1 89 ? 19.645 -5.497 -9.762 1.00 83.00 89 ASN A O 1
ATOM 704 N N . PRO A 1 90 ? 20.384 -4.148 -8.153 1.00 81.88 90 PRO A N 1
ATOM 705 C CA . PRO A 1 90 ? 21.103 -5.226 -7.482 1.00 81.88 90 PRO A CA 1
ATOM 706 C C . PRO A 1 90 ? 20.274 -5.920 -6.391 1.00 81.88 90 PRO A C 1
ATOM 708 O O . PRO A 1 90 ? 20.636 -7.018 -5.956 1.00 81.88 90 PRO A O 1
ATOM 711 N N . VAL A 1 91 ? 19.179 -5.308 -5.926 1.00 91.25 91 VAL A N 1
ATOM 712 C CA . VAL A 1 91 ? 18.510 -5.662 -4.655 1.00 91.25 91 VAL A CA 1
ATOM 713 C C . VAL A 1 91 ? 17.093 -6.194 -4.798 1.00 91.25 91 VAL A C 1
ATOM 715 O O . VAL A 1 91 ? 16.597 -6.808 -3.854 1.00 91.25 91 VAL A O 1
ATOM 718 N N . PHE A 1 92 ? 16.452 -6.002 -5.948 1.00 93.56 92 PHE A N 1
ATOM 719 C CA . PHE A 1 92 ? 15.067 -6.401 -6.148 1.00 93.56 92 PHE A CA 1
ATOM 720 C C . PHE A 1 92 ? 14.978 -7.743 -6.876 1.00 93.56 92 PHE A C 1
ATOM 722 O O . PHE A 1 92 ? 15.768 -8.059 -7.756 1.00 93.56 92 PHE A O 1
ATOM 729 N N . GLU A 1 93 ? 14.043 -8.580 -6.446 1.00 91.88 93 GLU A N 1
ATOM 730 C CA . GLU A 1 93 ? 13.662 -9.807 -7.142 1.00 91.88 93 GLU A CA 1
ATOM 731 C C . GLU A 1 93 ? 12.677 -9.493 -8.268 1.00 91.88 93 GLU A C 1
ATOM 733 O O . GLU A 1 93 ? 12.751 -10.067 -9.350 1.00 91.88 93 GLU A O 1
ATOM 738 N N . ARG A 1 94 ? 11.736 -8.583 -7.998 1.00 88.62 94 ARG A N 1
ATOM 739 C CA . ARG A 1 94 ? 10.739 -8.114 -8.958 1.00 88.62 94 ARG A CA 1
ATOM 740 C C . ARG A 1 94 ? 10.451 -6.645 -8.735 1.00 88.62 94 ARG A C 1
ATOM 742 O O . ARG A 1 94 ? 10.416 -6.189 -7.591 1.00 88.62 94 ARG A O 1
ATOM 749 N N . LEU A 1 95 ? 10.186 -5.960 -9.836 1.00 87.69 95 LEU A N 1
ATOM 750 C CA . LEU A 1 95 ? 9.800 -4.562 -9.878 1.00 87.69 95 LEU A CA 1
ATOM 751 C C . LEU A 1 95 ? 8.426 -4.435 -10.524 1.00 87.69 95 LEU A C 1
ATOM 753 O O . LEU A 1 95 ? 8.083 -5.186 -11.437 1.00 87.69 95 LEU A O 1
ATOM 757 N N . ALA A 1 96 ? 7.643 -3.489 -10.033 1.00 82.56 96 ALA A N 1
ATOM 758 C CA . ALA A 1 96 ? 6.379 -3.097 -10.616 1.00 82.56 96 ALA A CA 1
ATOM 759 C C . ALA A 1 96 ? 6.213 -1.587 -10.471 1.00 82.56 96 ALA A C 1
ATOM 761 O O . ALA A 1 96 ? 6.616 -0.995 -9.472 1.00 82.56 96 ALA A O 1
ATOM 762 N N . VAL A 1 97 ? 5.579 -0.986 -11.467 1.00 78.56 97 VAL A N 1
ATOM 763 C CA . VAL A 1 97 ? 5.158 0.410 -11.438 1.00 78.56 97 VAL A CA 1
ATOM 764 C C . VAL A 1 97 ? 3.699 0.497 -11.847 1.00 78.56 97 VAL A C 1
ATOM 766 O O . VAL A 1 97 ? 3.242 -0.258 -12.710 1.00 78.56 97 VAL A O 1
ATOM 769 N N . SER A 1 98 ? 2.967 1.419 -11.238 1.00 74.81 98 SER A N 1
ATOM 770 C CA . SER A 1 98 ? 1.601 1.756 -11.633 1.00 74.81 98 SER A CA 1
ATOM 771 C C . SER A 1 98 ? 1.457 3.257 -11.803 1.00 74.81 98 SER A C 1
ATOM 773 O O . SER A 1 98 ? 2.023 4.018 -11.026 1.00 74.81 98 SER A O 1
ATOM 775 N N . ALA A 1 99 ? 0.658 3.663 -12.782 1.00 71.31 99 ALA A N 1
ATOM 776 C CA . ALA A 1 99 ? 0.181 5.029 -12.917 1.00 71.31 99 ALA A CA 1
ATOM 777 C C . ALA A 1 99 ? -1.339 5.019 -12.760 1.00 71.31 99 ALA A C 1
ATOM 779 O O . ALA A 1 99 ? -2.002 4.146 -13.331 1.00 71.31 99 ALA A O 1
ATOM 780 N N . ASP A 1 100 ? -1.883 5.980 -12.023 1.00 65.62 100 ASP A N 1
ATOM 781 C CA . ASP A 1 100 ? -3.326 6.167 -11.941 1.00 65.62 100 ASP A CA 1
ATOM 782 C C . ASP A 1 100 ? -3.781 6.963 -13.169 1.00 65.62 100 ASP A C 1
ATOM 784 O O . ASP A 1 100 ? -3.572 8.169 -13.282 1.00 65.62 100 ASP A O 1
ATOM 788 N N . VAL A 1 101 ? -4.380 6.262 -14.130 1.00 62.06 101 VAL A N 1
ATOM 789 C CA . VAL A 1 101 ? -4.899 6.841 -15.374 1.00 62.06 101 VAL A CA 1
ATOM 790 C C . VAL A 1 101 ? -6.317 6.348 -15.621 1.00 62.06 101 VAL A C 1
ATOM 792 O O . VAL A 1 101 ? -6.608 5.154 -15.533 1.00 62.06 101 VAL A O 1
ATOM 795 N N . GLY A 1 102 ? -7.216 7.287 -15.919 1.00 52.44 102 GLY A N 1
ATOM 796 C CA . GLY A 1 102 ? -8.575 6.983 -16.353 1.00 52.44 102 GLY A CA 1
ATOM 797 C C . GLY A 1 102 ? -8.597 6.713 -17.853 1.00 52.44 102 GLY A C 1
ATOM 798 O O . GLY A 1 102 ? -8.179 7.570 -18.622 1.00 52.44 102 GLY A O 1
ATOM 799 N N . PHE A 1 103 ? -9.112 5.553 -18.262 1.00 58.81 103 PHE A N 1
ATOM 800 C CA . PHE A 1 103 ? -9.246 5.180 -19.672 1.00 58.81 103 PHE A CA 1
ATOM 801 C C . PHE A 1 103 ? -10.714 5.150 -20.096 1.00 58.81 103 PHE A C 1
ATOM 803 O O . PHE A 1 103 ? -11.564 4.614 -19.380 1.00 58.81 103 PHE A O 1
ATOM 810 N N . SER A 1 104 ? -11.014 5.653 -21.295 1.00 49.81 104 SER A N 1
ATOM 811 C CA . SER A 1 104 ? -12.325 5.423 -21.925 1.00 49.81 104 SER A CA 1
ATOM 812 C C . SER A 1 104 ? -12.325 4.097 -22.681 1.00 49.81 104 SER A C 1
ATOM 814 O O . SER A 1 104 ? -11.448 3.867 -23.515 1.00 49.81 104 SER A O 1
ATOM 816 N N . VAL A 1 105 ? -13.314 3.236 -22.401 1.00 49.84 105 VAL A N 1
ATOM 817 C CA . VAL A 1 105 ? -13.408 1.894 -22.996 1.00 49.84 105 VAL A CA 1
ATOM 818 C C . VAL A 1 105 ? -14.457 1.831 -24.101 1.00 49.84 105 VAL A C 1
ATOM 820 O O . VAL A 1 105 ? -15.653 1.912 -23.824 1.00 49.84 105 VAL A O 1
ATOM 823 N N . PHE A 1 106 ? -14.014 1.602 -25.339 1.00 54.31 106 PHE A N 1
ATOM 824 C CA . PHE A 1 106 ? -14.891 1.316 -26.481 1.00 54.31 106 PHE A CA 1
ATOM 825 C C . PHE A 1 106 ? -14.726 -0.134 -26.949 1.00 54.31 106 PHE A C 1
ATOM 827 O O . PHE A 1 106 ? -13.667 -0.740 -26.804 1.00 54.31 106 PHE A O 1
ATOM 834 N N . THR A 1 107 ? -15.782 -0.709 -27.515 1.00 55.00 107 THR A N 1
ATOM 835 C CA . THR A 1 107 ? -15.738 -2.018 -28.181 1.00 55.00 107 THR A CA 1
ATOM 836 C C . THR A 1 107 ? -16.027 -1.760 -29.656 1.00 55.00 107 THR A C 1
ATOM 838 O O . THR A 1 107 ? -17.149 -1.384 -29.982 1.00 55.00 107 THR A O 1
ATOM 841 N N . GLY A 1 108 ? -15.019 -1.861 -30.526 1.00 57.22 108 GLY A N 1
ATOM 842 C CA . GLY A 1 108 ? -15.157 -1.544 -31.950 1.00 57.22 108 GLY A CA 1
ATOM 843 C C . GLY A 1 108 ? -13.907 -1.870 -32.772 1.00 57.22 108 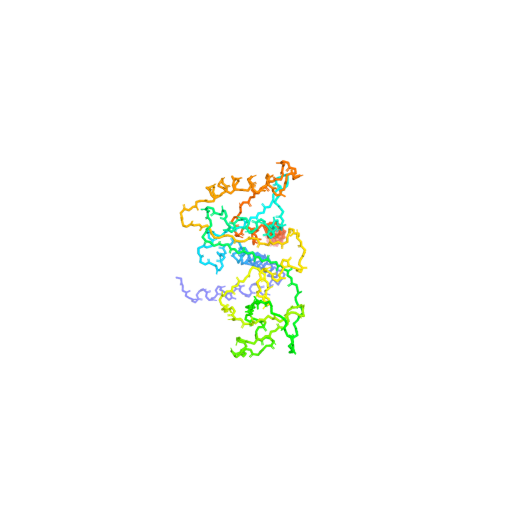GLY A C 1
ATOM 844 O O . GLY A 1 108 ? -12.791 -1.852 -32.250 1.00 57.22 108 GLY A O 1
ATOM 845 N N . ASP A 1 109 ? -14.130 -2.178 -34.051 1.00 50.25 109 ASP A N 1
ATOM 846 C CA . ASP A 1 109 ? -13.206 -2.891 -34.935 1.00 50.25 109 ASP A CA 1
ATOM 847 C C . ASP A 1 109 ? -12.521 -1.960 -35.940 1.00 50.25 109 ASP A C 1
ATOM 849 O O . ASP A 1 109 ? -13.099 -1.768 -36.996 1.00 50.25 109 ASP A O 1
ATOM 853 N N . ILE A 1 110 ? -11.330 -1.412 -35.643 1.00 52.28 110 ILE A N 1
ATOM 854 C CA . ILE A 1 110 ? -10.140 -1.348 -36.538 1.00 52.28 110 ILE A CA 1
ATOM 855 C C . ILE A 1 110 ? -8.905 -1.018 -35.667 1.00 52.28 110 ILE A C 1
ATOM 857 O O . ILE A 1 110 ? -8.976 -0.155 -34.794 1.00 52.28 110 ILE A O 1
ATOM 861 N N . ALA A 1 111 ? -7.771 -1.696 -35.893 1.00 45.12 111 ALA A N 1
ATOM 862 C CA . ALA A 1 111 ? -6.574 -1.633 -35.051 1.00 45.12 111 ALA A CA 1
ATOM 863 C C . ALA A 1 111 ? -5.261 -1.616 -35.853 1.00 45.12 111 ALA A C 1
ATOM 865 O O . ALA A 1 111 ? -4.960 -2.579 -36.558 1.00 45.12 111 ALA A O 1
ATOM 866 N N . GLU A 1 112 ? -4.440 -0.576 -35.687 1.00 37.50 112 GLU A N 1
ATOM 867 C CA . GLU A 1 112 ? -3.025 -0.593 -36.081 1.00 37.50 112 GLU A CA 1
ATOM 868 C C . GLU A 1 112 ? -2.165 -1.224 -34.967 1.00 37.50 112 GLU A C 1
ATOM 870 O O . GLU A 1 112 ? -2.484 -1.150 -33.778 1.00 37.50 112 GLU A O 1
ATOM 875 N N . ARG A 1 113 ? -1.087 -1.912 -35.356 1.00 42.28 113 ARG A N 1
ATOM 876 C CA . ARG A 1 113 ? -0.409 -2.931 -34.546 1.00 42.28 113 ARG A CA 1
ATOM 877 C C . ARG A 1 113 ? 0.544 -2.330 -33.502 1.00 42.28 113 ARG A C 1
ATOM 879 O O . ARG A 1 113 ? 1.734 -2.168 -33.753 1.00 42.28 113 ARG A O 1
ATOM 886 N N . VAL A 1 114 ? 0.037 -2.097 -32.295 1.00 48.34 114 VAL A N 1
ATOM 887 C CA . VAL A 1 114 ? 0.841 -2.021 -31.063 1.00 48.34 114 VAL A CA 1
ATOM 888 C C . VAL A 1 114 ? 0.370 -3.147 -30.149 1.00 48.34 114 VAL A C 1
ATOM 890 O O . VAL A 1 114 ? -0.816 -3.232 -29.847 1.00 48.34 114 VAL A O 1
ATOM 893 N N . THR A 1 115 ? 1.267 -4.044 -29.731 1.00 60.28 115 THR A N 1
ATOM 894 C CA . THR A 1 115 ? 0.919 -5.166 -28.842 1.00 60.28 115 THR A CA 1
ATOM 895 C C . THR A 1 115 ? 0.708 -4.656 -27.414 1.00 60.28 115 THR A C 1
ATOM 897 O O . THR A 1 115 ? 1.567 -4.801 -26.547 1.00 60.28 115 THR A O 1
ATOM 900 N N . SER A 1 116 ? -0.429 -4.011 -27.177 1.00 70.81 116 SER A N 1
ATOM 901 C CA . SER A 1 116 ? -0.904 -3.663 -25.844 1.00 70.81 116 SER A CA 1
ATOM 902 C C . SER A 1 116 ? -1.768 -4.794 -25.304 1.00 70.81 116 SER A C 1
ATOM 904 O O . SER A 1 116 ? -2.655 -5.298 -26.001 1.00 70.81 116 SER A O 1
ATOM 906 N N . VAL A 1 117 ? -1.536 -5.172 -24.048 1.00 83.75 117 VAL A N 1
ATOM 907 C CA . VAL A 1 117 ? -2.329 -6.194 -23.357 1.00 83.75 117 VAL A CA 1
ATOM 908 C C . VAL A 1 117 ? -2.961 -5.629 -22.094 1.00 83.75 117 VAL A C 1
ATOM 910 O O . VAL A 1 117 ? -2.349 -4.808 -21.417 1.00 83.75 117 VAL A O 1
ATOM 913 N N . ALA A 1 118 ? -4.175 -6.082 -21.787 1.00 88.00 118 ALA A N 1
ATOM 914 C CA . ALA A 1 118 ? -4.943 -5.682 -20.617 1.00 88.00 118 ALA A CA 1
ATOM 915 C C . ALA A 1 118 ? -5.230 -6.874 -19.700 1.00 88.00 118 ALA A C 1
ATOM 917 O O . ALA A 1 118 ? -5.575 -7.966 -20.158 1.00 88.00 118 ALA A O 1
ATOM 918 N N . ILE A 1 119 ? -5.161 -6.635 -18.395 1.00 90.31 119 ILE A N 1
ATOM 919 C CA . ILE A 1 119 ? -5.691 -7.522 -17.362 1.00 90.31 119 ILE A CA 1
ATOM 920 C C . ILE A 1 119 ? -6.834 -6.783 -16.673 1.00 90.31 119 ILE A C 1
ATOM 922 O O . ILE A 1 119 ? -6.653 -5.660 -16.208 1.00 90.31 119 ILE A O 1
ATOM 926 N N . LEU A 1 120 ? -8.014 -7.395 -16.607 1.00 91.12 120 LEU A N 1
ATOM 927 C CA . LEU A 1 120 ? -9.181 -6.777 -15.974 1.00 91.12 120 LEU A CA 1
ATOM 928 C C . LEU A 1 120 ? -9.212 -7.049 -14.471 1.00 91.12 120 LEU A C 1
ATOM 930 O O . LEU A 1 120 ? -8.823 -8.127 -14.015 1.00 91.12 120 LEU A O 1
ATOM 934 N N . SER A 1 121 ? -9.761 -6.115 -13.698 1.00 91.75 121 SER A N 1
ATOM 935 C CA . SER A 1 121 ? -10.143 -6.395 -12.318 1.00 91.75 121 SER A CA 1
ATOM 936 C C . SER A 1 121 ? -11.417 -7.239 -12.252 1.00 91.75 121 SER A C 1
ATOM 938 O O . SER A 1 121 ? -12.271 -7.138 -13.140 1.00 91.75 121 SER A O 1
ATOM 940 N N . PRO A 1 122 ? -11.602 -8.051 -11.193 1.00 91.31 122 PRO A N 1
ATOM 941 C CA . PRO A 1 122 ? -12.815 -8.849 -11.028 1.00 91.31 122 PRO A CA 1
ATOM 942 C C . PRO A 1 122 ? -14.084 -7.992 -11.043 1.00 91.31 122 PRO A C 1
ATOM 944 O O . PRO A 1 122 ? -15.090 -8.365 -11.641 1.00 91.31 122 PRO A O 1
ATOM 947 N N . GLY A 1 123 ? -14.026 -6.820 -10.399 1.00 90.19 123 GLY A N 1
ATOM 948 C CA . GLY A 1 123 ? -15.153 -5.897 -10.324 1.00 90.19 123 GLY A CA 1
ATOM 949 C C . GLY A 1 123 ? -15.512 -5.326 -11.692 1.00 90.19 123 GLY A C 1
ATOM 950 O O . GLY A 1 123 ? -16.687 -5.312 -12.054 1.00 90.19 123 GLY A O 1
ATOM 951 N N . TYR A 1 124 ? -14.514 -4.897 -12.466 1.00 90.94 124 TYR A N 1
ATOM 952 C CA . TYR A 1 124 ? -14.742 -4.364 -13.806 1.00 90.94 124 TYR A CA 1
ATOM 953 C C . TYR A 1 124 ? -15.242 -5.441 -14.770 1.00 90.94 124 TYR A C 1
ATOM 955 O O . TYR A 1 124 ? -16.229 -5.232 -15.474 1.00 90.94 124 TYR A O 1
ATOM 963 N N . TRP A 1 125 ? -14.625 -6.625 -14.740 1.00 93.19 125 TRP A N 1
ATOM 964 C CA . TRP A 1 125 ? -15.051 -7.782 -15.524 1.00 93.19 125 TRP A CA 1
ATOM 965 C C . TRP A 1 125 ? -16.518 -8.148 -15.264 1.00 93.19 125 TRP A C 1
ATOM 967 O O . TRP A 1 125 ? -17.291 -8.315 -16.208 1.00 93.19 125 TRP A O 1
ATOM 977 N N . MET A 1 126 ? -16.934 -8.176 -13.995 1.00 92.75 126 MET A N 1
ATOM 978 C CA . MET A 1 126 ? -18.320 -8.453 -13.621 1.00 92.75 126 MET A CA 1
ATOM 979 C C . MET A 1 126 ? -19.282 -7.361 -14.106 1.00 92.75 126 MET A C 1
ATOM 981 O O . MET A 1 126 ? -20.289 -7.665 -14.740 1.00 92.75 126 MET A O 1
ATOM 985 N N . ARG A 1 127 ? -18.970 -6.081 -13.854 1.00 92.56 127 ARG A N 1
ATOM 986 C CA . ARG A 1 127 ? -19.848 -4.954 -14.223 1.00 92.56 127 ARG A CA 1
ATOM 987 C C . ARG A 1 127 ? -19.987 -4.781 -15.734 1.00 92.56 127 ARG A C 1
ATOM 989 O O . ARG A 1 127 ? -21.068 -4.448 -16.207 1.00 92.56 127 ARG A O 1
ATOM 996 N N . ARG A 1 128 ? -18.895 -4.959 -16.485 1.00 89.62 128 ARG A N 1
ATOM 997 C CA . ARG A 1 128 ? -18.835 -4.623 -17.916 1.00 89.62 128 ARG A CA 1
ATOM 998 C C . ARG A 1 128 ? -19.093 -5.806 -18.843 1.00 89.62 128 ARG A C 1
ATOM 1000 O O . ARG A 1 128 ? -19.617 -5.597 -19.939 1.00 89.62 128 ARG A O 1
ATOM 1007 N N . PHE A 1 129 ? -18.705 -7.007 -18.423 1.00 91.88 129 PHE A N 1
ATOM 1008 C CA . PHE A 1 129 ? -18.763 -8.224 -19.235 1.00 91.88 129 PHE A CA 1
ATOM 1009 C C . PHE A 1 129 ? -19.612 -9.326 -18.592 1.00 91.88 129 PHE A C 1
ATOM 1011 O O . PHE A 1 129 ? -19.631 -10.441 -19.100 1.00 91.88 129 PHE A O 1
ATOM 1018 N N . GLY A 1 130 ? -20.294 -9.050 -17.474 1.00 92.50 130 GLY A N 1
ATOM 1019 C CA . GLY A 1 130 ? -21.183 -10.012 -16.818 1.00 92.50 130 GLY A CA 1
ATOM 1020 C C . GLY A 1 130 ? -20.476 -11.260 -16.285 1.00 92.50 130 GLY A C 1
ATOM 1021 O O . GLY A 1 130 ? -21.131 -12.273 -16.067 1.00 92.50 130 GLY A O 1
ATOM 1022 N N . GLY A 1 131 ? -19.150 -11.219 -16.117 1.00 91.50 131 GLY A N 1
ATOM 1023 C CA . GLY A 1 131 ? -18.378 -12.403 -15.746 1.00 91.50 131 GLY A CA 1
ATOM 1024 C C . GLY A 1 131 ? -18.151 -13.395 -16.897 1.00 91.50 131 GLY A C 1
ATOM 1025 O O . GLY A 1 131 ? -17.923 -14.572 -16.634 1.00 91.50 131 GLY A O 1
ATOM 1026 N N . ASP A 1 132 ? -18.216 -12.957 -18.163 1.00 92.81 132 ASP A N 1
ATOM 1027 C CA . ASP A 1 132 ? -17.963 -13.814 -19.333 1.00 92.81 132 ASP A CA 1
ATOM 1028 C C . ASP A 1 132 ? -16.489 -14.283 -19.382 1.00 92.81 132 ASP A C 1
ATOM 1030 O O . ASP A 1 132 ? -15.593 -13.451 -19.577 1.00 92.81 132 ASP A O 1
ATOM 1034 N N . PRO A 1 133 ? -16.191 -15.591 -19.239 1.00 88.06 133 PRO A N 1
ATOM 1035 C CA . PRO A 1 133 ? -14.823 -16.105 -19.337 1.00 88.06 133 PRO A CA 1
ATOM 1036 C C . PRO A 1 133 ? -14.252 -15.988 -20.760 1.00 88.06 133 PRO A C 1
ATOM 1038 O O . PRO A 1 133 ? -13.035 -15.931 -20.928 1.00 88.06 133 PRO A O 1
ATOM 1041 N N . GLY A 1 134 ? -15.111 -15.879 -21.781 1.00 90.19 134 GLY A N 1
ATOM 1042 C CA . GLY A 1 134 ? -14.738 -15.657 -23.179 1.00 90.19 134 GLY A CA 1
ATOM 1043 C C . GLY A 1 134 ? -14.265 -14.234 -23.485 1.00 90.19 134 GLY A C 1
ATOM 1044 O O . GLY A 1 134 ? -14.110 -13.880 -24.654 1.00 90.19 134 GLY A O 1
ATOM 1045 N N . VAL A 1 135 ? -14.063 -13.400 -22.458 1.00 89.94 135 VAL A N 1
ATOM 1046 C CA . VAL A 1 135 ? -13.484 -12.061 -22.598 1.00 89.94 135 VAL A CA 1
ATOM 1047 C C . VAL A 1 135 ? -11.978 -12.104 -22.897 1.00 89.94 135 VAL A C 1
ATOM 1049 O O . VAL A 1 135 ? -11.450 -11.190 -23.528 1.00 89.94 135 VAL A O 1
ATOM 1052 N N . VAL A 1 136 ? -11.279 -13.161 -22.473 1.00 89.81 136 VAL A N 1
ATOM 1053 C CA . VAL A 1 136 ? -9.847 -13.336 -22.754 1.00 89.81 136 VAL A CA 1
ATOM 1054 C C . VAL A 1 136 ? -9.649 -13.572 -24.252 1.00 89.81 136 VAL A C 1
ATOM 1056 O O . VAL A 1 136 ? -10.337 -14.384 -24.862 1.00 89.81 136 VAL A O 1
ATOM 1059 N N . GLY A 1 137 ? -8.718 -12.837 -24.853 1.00 85.00 137 GLY A N 1
ATOM 1060 C CA . GLY A 1 137 ? -8.474 -12.792 -26.292 1.00 85.00 137 GLY A CA 1
ATOM 1061 C C . GLY A 1 137 ? -9.286 -11.727 -27.034 1.00 85.00 137 GLY A C 1
ATOM 1062 O O . GLY A 1 137 ? -8.968 -11.434 -28.185 1.00 85.00 137 GLY A O 1
ATOM 1063 N N . ARG A 1 138 ? -10.291 -11.099 -26.403 1.00 88.31 138 ARG A N 1
ATOM 1064 C CA . ARG A 1 138 ? -11.032 -9.990 -27.026 1.00 88.31 138 ARG A CA 1
ATOM 1065 C C . ARG A 1 138 ? -10.236 -8.692 -26.972 1.00 88.31 138 ARG A C 1
ATOM 1067 O O . ARG A 1 138 ? -9.531 -8.422 -26.001 1.00 88.31 138 ARG A O 1
ATOM 1074 N N . ALA A 1 139 ? -10.398 -7.867 -28.000 1.00 84.62 139 ALA A N 1
ATOM 1075 C CA . ALA A 1 139 ? -9.873 -6.511 -28.013 1.00 84.62 139 ALA A CA 1
ATOM 1076 C C . A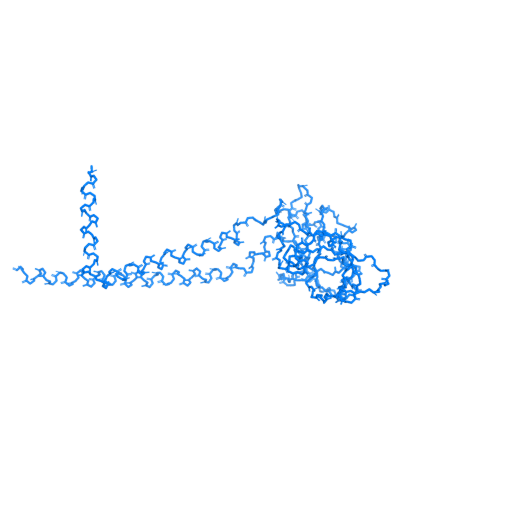LA A 1 139 ? -10.856 -5.540 -27.343 1.00 84.62 139 ALA A C 1
ATOM 1078 O O . ALA A 1 139 ? -12.064 -5.580 -27.584 1.00 84.62 139 ALA A O 1
ATOM 1079 N N . ILE A 1 140 ? -10.319 -4.645 -26.521 1.00 84.12 140 ILE A N 1
ATOM 1080 C CA . ILE A 1 140 ? -10.998 -3.450 -26.022 1.00 84.12 140 ILE A CA 1
ATOM 1081 C C . ILE A 1 140 ? -10.213 -2.227 -26.466 1.00 84.12 140 ILE A C 1
ATOM 1083 O O . ILE A 1 140 ? -8.992 -2.278 -26.544 1.00 84.12 140 ILE A O 1
ATOM 1087 N N . ALA A 1 141 ? -10.883 -1.119 -26.741 1.00 79.06 141 ALA A N 1
ATOM 1088 C CA . ALA A 1 141 ? -10.191 0.142 -26.928 1.00 79.06 141 ALA A CA 1
ATOM 1089 C C . ALA A 1 141 ? -9.912 0.760 -25.554 1.00 79.06 141 ALA A C 1
ATOM 1091 O O . ALA A 1 141 ? -10.858 1.003 -24.816 1.00 79.06 141 ALA A O 1
ATOM 1092 N N . LEU A 1 142 ? -8.652 1.027 -25.219 1.00 77.12 142 LEU A N 1
ATOM 1093 C CA . LEU A 1 142 ? -8.242 1.863 -24.090 1.00 77.12 142 LEU A CA 1
ATOM 1094 C C . LEU A 1 142 ? -7.683 3.173 -24.659 1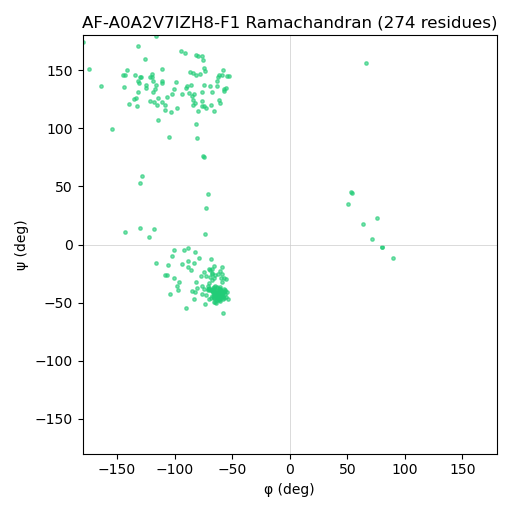.00 77.12 142 LEU A C 1
ATOM 1096 O O . LEU A 1 142 ? -6.699 3.140 -25.398 1.00 77.12 142 LEU A O 1
ATOM 1100 N N . ASP A 1 143 ? -8.330 4.306 -24.378 1.00 71.31 143 ASP A N 1
ATOM 1101 C CA . ASP A 1 143 ? -8.024 5.619 -24.988 1.00 71.31 143 ASP A CA 1
ATOM 1102 C C . ASP A 1 143 ? -8.014 5.589 -26.522 1.00 71.31 143 ASP A C 1
ATOM 1104 O O . ASP A 1 143 ? -7.104 6.078 -27.191 1.00 71.31 143 ASP A O 1
ATOM 1108 N N . GLY A 1 144 ? -9.027 4.935 -27.096 1.00 69.75 144 GLY A N 1
ATOM 1109 C CA . GLY A 1 144 ? -9.152 4.775 -28.546 1.00 69.75 144 GLY A CA 1
ATOM 1110 C C . GLY A 1 144 ? -8.137 3.805 -29.158 1.00 69.75 144 GLY A C 1
ATOM 1111 O O . GLY A 1 144 ? -8.113 3.655 -30.377 1.00 69.75 144 GLY A O 1
ATOM 1112 N N . ARG A 1 145 ? -7.316 3.126 -28.342 1.00 73.56 145 ARG A N 1
ATOM 1113 C CA . ARG A 1 145 ? -6.319 2.161 -28.815 1.00 73.56 145 ARG A CA 1
ATOM 1114 C C . ARG A 1 145 ? -6.730 0.720 -28.531 1.00 73.56 145 ARG A C 1
ATOM 1116 O O . ARG A 1 145 ? -6.988 0.395 -27.376 1.00 73.56 145 ARG A O 1
ATOM 1123 N N . PRO A 1 146 ? -6.741 -0.153 -29.543 1.00 78.12 146 PRO A N 1
ATOM 1124 C CA . PRO A 1 146 ? -7.008 -1.573 -29.366 1.00 78.12 146 PRO A CA 1
ATOM 1125 C C . PRO A 1 146 ? -5.970 -2.243 -28.455 1.00 78.12 146 PRO A C 1
ATOM 1127 O O . PRO A 1 146 ? -4.771 -2.222 -28.724 1.00 78.12 146 PRO A O 1
ATOM 1130 N N . THR A 1 147 ? -6.462 -2.885 -27.403 1.00 81.06 147 THR A N 1
ATOM 1131 C CA . THR A 1 147 ? -5.703 -3.596 -26.378 1.00 81.06 147 THR A CA 1
ATOM 1132 C C . THR A 1 147 ? -6.360 -4.954 -26.153 1.00 81.06 147 THR A C 1
ATOM 1134 O O . THR A 1 147 ? -7.559 -5.040 -25.883 1.00 81.06 147 THR A O 1
ATOM 1137 N N . VAL A 1 148 ? -5.589 -6.034 -26.264 1.00 87.56 148 VAL A N 1
ATOM 1138 C CA . VAL A 1 148 ? -6.121 -7.396 -26.109 1.00 87.56 148 VAL A CA 1
ATOM 1139 C C . VAL A 1 148 ? -6.192 -7.758 -24.634 1.00 87.56 148 VAL A C 1
ATOM 1141 O O . VAL A 1 148 ? -5.207 -7.640 -23.907 1.00 87.56 148 VAL A O 1
ATOM 1144 N N . ILE A 1 149 ? -7.344 -8.240 -24.183 1.00 89.56 149 ILE A N 1
ATOM 1145 C CA . ILE A 1 149 ? -7.495 -8.761 -22.828 1.00 89.56 149 ILE A CA 1
ATOM 1146 C C . ILE A 1 149 ? -6.784 -10.107 -22.754 1.00 89.56 149 ILE A C 1
ATOM 1148 O O . ILE A 1 149 ? -7.167 -11.054 -23.432 1.00 89.56 149 ILE A O 1
ATOM 1152 N N . VAL A 1 150 ? -5.761 -10.215 -21.915 1.00 91.38 150 VAL A N 1
ATOM 1153 C CA . VAL A 1 150 ? -4.999 -11.462 -21.724 1.00 91.38 150 VAL A CA 1
ATOM 1154 C C . VAL A 1 150 ? -5.380 -12.194 -20.444 1.00 91.38 150 VAL A C 1
ATOM 1156 O O . VAL A 1 150 ? -4.984 -13.339 -20.250 1.00 91.38 150 VAL A O 1
ATOM 1159 N N . GLY A 1 151 ? -6.174 -11.564 -19.576 1.00 90.81 151 GLY A N 1
ATOM 1160 C CA . GLY A 1 151 ? -6.642 -12.209 -18.361 1.00 90.81 151 GLY A CA 1
ATOM 1161 C C . GLY A 1 151 ? -7.541 -11.342 -17.494 1.00 90.81 151 GLY A C 1
ATOM 1162 O O . GLY A 1 151 ? -7.737 -10.148 -17.727 1.00 90.81 151 GLY A O 1
ATOM 1163 N N . VAL A 1 152 ? -8.057 -11.978 -16.448 1.00 93.12 152 VAL A N 1
ATOM 1164 C CA . VAL A 1 152 ? -8.748 -11.332 -15.334 1.00 93.12 152 VAL A CA 1
ATOM 1165 C C . VAL A 1 152 ? -7.947 -11.641 -14.077 1.00 93.12 152 VAL A C 1
ATOM 1167 O O . VAL A 1 152 ? -7.558 -12.786 -13.842 1.00 93.12 152 VAL A O 1
ATOM 1170 N N . MET A 1 153 ? -7.668 -10.614 -13.285 1.00 92.00 153 MET A N 1
ATOM 1171 C CA . MET A 1 153 ? -6.926 -10.749 -12.038 1.00 92.00 153 MET A CA 1
ATOM 1172 C C . MET A 1 153 ? -7.711 -11.639 -11.055 1.00 92.00 153 MET A C 1
ATOM 1174 O O . MET A 1 153 ? -8.936 -11.514 -10.981 1.00 92.00 153 MET A O 1
ATOM 1178 N N . PRO A 1 154 ? -7.064 -12.534 -10.283 1.00 87.94 154 PRO A N 1
ATOM 1179 C CA . PRO A 1 154 ? -7.776 -13.379 -9.336 1.00 87.94 154 PRO A CA 1
ATOM 1180 C C . PRO A 1 154 ? -8.496 -12.545 -8.258 1.00 87.94 154 PRO A C 1
ATOM 1182 O O . PRO A 1 154 ? -7.949 -11.543 -7.797 1.00 87.94 154 PRO A O 1
ATOM 1185 N N . PRO A 1 155 ? -9.676 -12.978 -7.771 1.00 83.62 155 PRO A N 1
ATOM 1186 C CA . PRO A 1 155 ? -10.446 -12.251 -6.751 1.00 83.62 155 PRO A CA 1
ATOM 1187 C C . PRO A 1 155 ? -9.717 -12.044 -5.417 1.00 83.62 155 PRO A C 1
ATOM 1189 O O . PRO A 1 155 ? -10.072 -11.160 -4.638 1.00 83.62 155 PRO A O 1
ATOM 1192 N N . SER A 1 156 ? -8.720 -12.884 -5.128 1.00 81.44 156 SER A N 1
ATOM 1193 C CA . SER A 1 156 ? -7.878 -12.783 -3.935 1.00 81.44 156 SER A CA 1
ATOM 1194 C C . SER A 1 156 ? -6.863 -11.644 -4.015 1.00 81.44 156 SER A C 1
ATOM 1196 O O . SER A 1 156 ? -6.423 -11.156 -2.973 1.00 81.44 156 SER A O 1
ATOM 1198 N N . PHE A 1 157 ? -6.499 -11.202 -5.220 1.00 81.88 157 PHE A N 1
ATOM 1199 C CA . PHE A 1 157 ? -5.572 -10.098 -5.403 1.00 81.88 157 PHE A CA 1
ATOM 1200 C C . PHE A 1 157 ? -6.286 -8.779 -5.127 1.00 81.88 157 PHE A C 1
ATOM 1202 O O . PHE A 1 157 ? -7.255 -8.413 -5.793 1.00 81.88 157 PHE A O 1
ATOM 1209 N N . ARG A 1 158 ? -5.793 -8.052 -4.127 1.00 75.44 158 ARG A N 1
ATOM 1210 C CA . ARG A 1 158 ? -6.273 -6.716 -3.784 1.00 75.44 158 ARG A CA 1
ATOM 1211 C C . ARG A 1 158 ? -5.149 -5.736 -4.021 1.00 75.44 158 ARG A C 1
ATOM 1213 O O . ARG A 1 158 ? -4.109 -5.882 -3.396 1.00 75.44 158 ARG A O 1
ATOM 1220 N N . TRP A 1 159 ? -5.376 -4.770 -4.901 1.00 76.00 159 TRP A N 1
ATOM 1221 C CA . TRP A 1 159 ? -4.467 -3.646 -5.084 1.00 76.00 159 TRP A CA 1
ATOM 1222 C C . TRP A 1 159 ? -4.678 -2.592 -3.991 1.00 76.00 159 TRP A C 1
ATOM 1224 O O . TRP A 1 159 ? -5.700 -2.605 -3.300 1.00 76.00 159 TRP A O 1
ATOM 1234 N N . LEU A 1 160 ? -3.698 -1.702 -3.812 1.00 68.75 160 LEU A N 1
ATOM 1235 C CA . LEU A 1 160 ? -3.733 -0.660 -2.777 1.00 68.75 160 LEU A CA 1
ATOM 1236 C C . LEU A 1 160 ? -4.824 0.395 -3.035 1.00 68.75 160 LEU A C 1
ATOM 1238 O O . LEU A 1 160 ? -5.337 0.981 -2.085 1.00 68.75 160 LEU A O 1
ATOM 1242 N N . SER A 1 161 ? -5.214 0.579 -4.296 1.00 69.94 161 SER A N 1
ATOM 1243 C CA . SER A 1 161 ? -6.310 1.440 -4.748 1.00 69.94 161 SER A CA 1
ATOM 1244 C C . SER A 1 161 ? -7.304 0.653 -5.622 1.00 69.94 161 SER A C 1
ATOM 1246 O O . SER A 1 161 ? -6.965 -0.420 -6.138 1.00 69.94 161 SER A O 1
ATOM 1248 N N . PRO A 1 162 ? -8.553 1.129 -5.789 1.00 75.06 162 PRO A N 1
ATOM 1249 C CA . PRO A 1 162 ? -9.47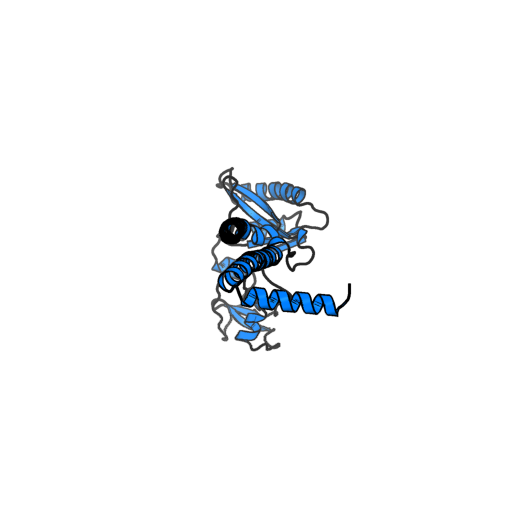7 0.561 -6.765 1.00 75.06 162 PRO A CA 1
ATOM 1250 C C . PRO A 1 162 ? -8.904 0.675 -8.183 1.00 75.06 162 PRO A C 1
ATOM 1252 O O . PRO A 1 162 ? -8.640 1.773 -8.657 1.00 75.06 162 PRO A O 1
ATOM 1255 N N . VAL A 1 163 ? -8.744 -0.460 -8.864 1.00 82.25 163 VAL A N 1
ATOM 1256 C CA . VAL A 1 163 ? -8.273 -0.526 -10.255 1.00 82.25 163 VAL A CA 1
ATOM 1257 C C . VAL A 1 163 ? -9.284 -1.306 -11.080 1.00 82.25 163 VAL A C 1
ATOM 1259 O O . VAL A 1 163 ? -9.781 -2.346 -10.642 1.00 82.25 163 VAL A O 1
ATOM 1262 N N . ASP A 1 164 ? -9.576 -0.811 -12.279 1.00 86.44 164 ASP A N 1
ATOM 1263 C CA . ASP A 1 164 ? -10.457 -1.484 -13.235 1.00 86.44 164 ASP A CA 1
ATOM 1264 C C . ASP A 1 164 ? -9.671 -2.293 -14.277 1.00 86.44 164 ASP A C 1
ATOM 1266 O O . ASP A 1 164 ? -10.069 -3.413 -14.608 1.00 86.44 164 ASP A O 1
ATOM 1270 N N . VAL A 1 165 ? -8.535 -1.769 -14.751 1.00 85.25 165 VAL A N 1
ATOM 1271 C CA . VAL A 1 165 ? -7.697 -2.402 -15.778 1.00 85.25 165 VAL A CA 1
ATOM 1272 C C . VAL A 1 165 ? -6.216 -2.143 -15.497 1.00 85.25 165 VAL A C 1
ATOM 1274 O O . VAL A 1 165 ? -5.824 -1.011 -15.233 1.00 85.25 165 VAL A O 1
ATOM 1277 N N . TRP A 1 166 ? -5.387 -3.179 -15.619 1.00 84.38 166 TRP A N 1
ATOM 1278 C CA . TRP A 1 166 ? -3.931 -3.059 -15.731 1.00 84.38 166 TRP A CA 1
ATOM 1279 C C . TRP A 1 166 ? -3.527 -3.202 -17.198 1.00 84.38 166 TRP A C 1
ATOM 1281 O O . TRP A 1 166 ? -3.990 -4.124 -17.866 1.00 84.38 166 TRP A O 1
ATOM 1291 N N . SER A 1 167 ? -2.659 -2.321 -17.695 1.00 80.69 167 SER A N 1
ATOM 1292 C CA . SER A 1 167 ? -2.138 -2.365 -19.069 1.00 80.69 167 SER A CA 1
ATOM 1293 C C . SER A 1 167 ? -0.614 -2.226 -19.094 1.00 80.69 167 SER A C 1
ATOM 1295 O O . SER A 1 167 ? 0.018 -1.954 -18.071 1.00 80.69 167 SER A O 1
ATOM 1297 N N . THR A 1 168 ? -0.003 -2.430 -20.260 1.00 75.88 168 THR A N 1
ATOM 1298 C CA . THR A 1 168 ? 1.447 -2.318 -20.435 1.00 75.88 168 THR A CA 1
ATOM 1299 C C . THR A 1 168 ? 1.928 -0.873 -20.305 1.00 75.88 168 THR A C 1
ATOM 1301 O O . THR A 1 168 ? 1.369 0.053 -20.895 1.00 75.88 168 THR A O 1
ATOM 1304 N N . MET A 1 169 ? 3.042 -0.679 -19.591 1.00 66.94 169 MET A N 1
ATOM 1305 C CA . MET A 1 169 ? 3.612 0.653 -19.351 1.00 66.94 169 MET A CA 1
ATOM 1306 C C . MET A 1 169 ? 3.996 1.384 -20.648 1.00 66.94 169 MET A C 1
ATOM 1308 O O . MET A 1 169 ? 3.914 2.602 -20.714 1.00 66.94 169 MET A O 1
ATOM 1312 N N . GLY A 1 170 ? 4.343 0.663 -21.722 1.00 63.22 170 GLY A N 1
ATOM 1313 C CA . GLY A 1 170 ? 4.642 1.269 -23.027 1.00 63.22 170 GLY A CA 1
ATOM 1314 C C . GLY A 1 170 ? 3.458 2.014 -23.667 1.00 63.22 170 GLY A C 1
ATOM 1315 O O . GLY A 1 170 ? 3.671 2.936 -24.453 1.00 63.22 170 GLY A O 1
ATOM 1316 N N . GLN A 1 171 ? 2.217 1.653 -23.319 1.00 61.50 171 GLN A N 1
ATOM 1317 C CA . GLN A 1 171 ? 1.022 2.406 -23.717 1.00 61.50 171 GLN A CA 1
ATOM 1318 C C . GLN A 1 171 ? 0.890 3.699 -22.904 1.00 61.50 171 GLN A C 1
ATOM 1320 O O . GLN A 1 171 ? 0.538 4.738 -23.457 1.00 61.50 171 GLN A O 1
ATOM 1325 N N . VAL A 1 172 ? 1.230 3.619 -21.619 1.00 56.44 172 VAL A N 1
ATOM 1326 C CA . VAL A 1 172 ? 1.102 4.678 -20.616 1.00 56.44 172 VAL A CA 1
ATOM 1327 C C . VAL A 1 172 ? 2.194 5.748 -20.766 1.00 56.44 172 VAL A C 1
ATOM 1329 O O . VAL A 1 172 ? 1.899 6.937 -20.780 1.00 56.44 172 VAL A O 1
ATOM 1332 N N . ALA A 1 173 ? 3.447 5.357 -21.006 1.00 55.62 173 ALA A N 1
ATOM 1333 C CA . ALA A 1 173 ? 4.564 6.282 -21.229 1.00 55.62 173 ALA A CA 1
ATOM 1334 C C . ALA A 1 173 ? 4.337 7.229 -22.426 1.00 55.62 173 ALA A C 1
ATOM 1336 O O . ALA A 1 173 ? 4.884 8.326 -22.473 1.00 55.62 173 ALA A O 1
ATOM 1337 N N . ARG A 1 174 ? 3.501 6.823 -23.395 1.00 56.16 174 ARG A N 1
ATOM 1338 C CA . ARG A 1 174 ? 3.130 7.652 -24.553 1.00 56.16 174 ARG A CA 1
ATOM 1339 C C . ARG A 1 174 ? 1.953 8.593 -24.289 1.00 56.16 174 ARG A C 1
ATOM 1341 O O . ARG A 1 174 ? 1.803 9.548 -25.044 1.00 56.16 174 ARG A O 1
ATOM 1348 N N . SER A 1 175 ? 1.112 8.316 -23.291 1.00 50.94 175 SER A N 1
ATOM 1349 C CA . SER A 1 175 ? -0.062 9.136 -22.954 1.00 50.94 175 SER A CA 1
ATOM 1350 C C . SER A 1 175 ? 0.167 10.072 -21.765 1.00 50.94 175 SER A C 1
ATOM 1352 O O . SER A 1 175 ? -0.434 11.139 -21.733 1.00 50.94 175 SER A O 1
ATOM 1354 N N . ILE A 1 176 ? 1.045 9.719 -20.819 1.00 51.00 176 ILE A N 1
ATOM 1355 C CA . ILE A 1 176 ? 1.259 10.489 -19.578 1.00 51.00 176 ILE A CA 1
ATOM 1356 C C . ILE A 1 176 ? 2.231 11.670 -19.756 1.00 51.00 176 ILE A C 1
ATOM 1358 O O . ILE A 1 176 ? 2.253 12.582 -18.932 1.00 51.00 176 ILE A O 1
ATOM 1362 N N . GLY A 1 177 ? 3.014 11.711 -20.841 1.00 46.00 177 GLY A N 1
ATOM 1363 C CA . GLY A 1 177 ? 4.159 12.625 -20.917 1.00 46.00 177 GLY A CA 1
ATOM 1364 C C . GLY A 1 177 ? 5.227 12.229 -19.887 1.00 46.00 177 GLY A C 1
ATOM 1365 O O . GLY A 1 177 ? 4.945 11.536 -18.914 1.00 46.00 177 GLY A O 1
ATOM 1366 N N . GLY A 1 178 ? 6.486 12.591 -20.111 1.00 48.41 178 GLY A N 1
ATOM 1367 C CA . GLY A 1 178 ? 7.625 12.132 -19.297 1.00 48.41 178 GLY A CA 1
ATOM 1368 C C . GLY A 1 178 ? 7.714 12.714 -17.875 1.00 48.41 178 GLY A C 1
ATOM 1369 O O . GLY A 1 178 ? 8.795 13.129 -17.482 1.00 48.41 178 GLY A O 1
ATOM 1370 N N . GLY A 1 179 ? 6.607 12.810 -17.131 1.00 53.34 179 GLY A N 1
ATOM 1371 C CA . GLY A 1 179 ? 6.560 13.316 -15.753 1.00 53.34 179 GLY A CA 1
ATOM 1372 C C . GLY A 1 179 ? 6.717 12.239 -14.666 1.00 53.34 179 GLY A C 1
ATOM 1373 O O . GLY A 1 179 ? 6.565 11.042 -14.921 1.00 53.34 179 GLY A O 1
ATOM 1374 N N . GLU A 1 180 ? 6.988 12.692 -13.440 1.00 54.22 180 GLU A N 1
ATOM 1375 C CA . GLU A 1 180 ? 7.124 11.913 -12.194 1.00 54.22 180 GLU A CA 1
ATOM 1376 C C . GLU A 1 180 ? 5.751 11.470 -11.664 1.00 54.22 180 GLU A C 1
ATOM 1378 O O . GLU A 1 180 ? 5.191 12.062 -10.752 1.00 54.22 180 GLU A O 1
ATOM 1383 N N . ASN A 1 181 ? 5.154 10.452 -12.289 1.00 65.94 181 ASN A N 1
ATOM 1384 C CA . ASN A 1 181 ? 3.774 10.037 -11.991 1.00 65.94 181 ASN A CA 1
ATOM 1385 C C . ASN A 1 181 ? 3.621 8.526 -11.744 1.00 65.94 181 ASN A C 1
ATOM 1387 O O . ASN A 1 181 ? 2.503 8.007 -11.806 1.00 65.94 181 ASN A O 1
ATOM 1391 N N . LEU A 1 182 ? 4.717 7.786 -11.524 1.00 74.75 182 LEU A N 1
ATOM 1392 C CA . LEU A 1 182 ? 4.648 6.343 -11.286 1.00 74.75 182 LEU A CA 1
ATOM 1393 C C . LEU A 1 182 ? 4.815 6.011 -9.804 1.00 74.75 182 LEU A C 1
ATOM 1395 O O . LEU A 1 182 ? 5.793 6.380 -9.157 1.00 74.75 182 LEU A O 1
ATOM 1399 N N . HIS A 1 183 ? 3.889 5.208 -9.289 1.00 78.75 183 HIS A N 1
ATOM 1400 C CA . HIS A 1 183 ? 4.050 4.526 -8.016 1.00 78.75 183 HIS A CA 1
ATOM 1401 C C . HIS A 1 183 ? 4.923 3.290 -8.208 1.00 78.75 183 HIS A C 1
ATOM 1403 O O . HIS A 1 183 ? 4.527 2.336 -8.881 1.00 78.75 183 HIS A O 1
ATOM 1409 N N . PHE A 1 184 ? 6.097 3.296 -7.588 1.00 84.44 184 PHE A N 1
ATOM 1410 C CA . PHE A 1 184 ? 7.028 2.178 -7.618 1.00 84.44 184 PHE A CA 1
ATOM 1411 C C . PHE A 1 184 ? 6.782 1.192 -6.475 1.00 84.44 184 PHE A C 1
ATOM 1413 O O . PHE A 1 184 ? 6.628 1.577 -5.313 1.00 84.44 184 PHE A O 1
ATOM 1420 N N . VAL A 1 185 ? 6.822 -0.100 -6.800 1.00 87.81 185 VAL A N 1
ATOM 1421 C CA . VAL A 1 185 ? 6.838 -1.200 -5.836 1.00 87.81 185 VAL A CA 1
ATOM 1422 C C . VAL A 1 185 ? 7.923 -2.201 -6.225 1.00 87.81 185 VAL A C 1
ATOM 1424 O O . VAL A 1 185 ? 7.868 -2.833 -7.279 1.00 87.81 185 VAL A O 1
ATOM 1427 N N . GLY A 1 186 ? 8.889 -2.399 -5.334 1.00 90.00 186 GLY A N 1
ATOM 1428 C CA . GLY A 1 186 ? 9.931 -3.415 -5.448 1.00 90.00 186 GLY A CA 1
ATOM 1429 C C . GLY A 1 186 ? 9.758 -4.513 -4.401 1.00 90.00 186 GLY A C 1
ATOM 1430 O O . GLY A 1 186 ? 9.419 -4.242 -3.250 1.00 90.00 186 GLY A O 1
ATOM 1431 N N . ARG A 1 187 ? 10.009 -5.770 -4.778 1.00 92.50 187 ARG A N 1
ATOM 1432 C CA . ARG A 1 187 ? 10.189 -6.881 -3.829 1.00 92.50 187 ARG A CA 1
ATOM 1433 C C . ARG A 1 187 ? 11.680 -7.109 -3.634 1.00 92.50 187 ARG A C 1
ATOM 1435 O O . ARG A 1 187 ? 12.353 -7.471 -4.592 1.00 92.50 187 ARG A O 1
ATOM 1442 N N . LEU A 1 188 ? 12.199 -6.931 -2.424 1.00 94.31 188 LEU A N 1
ATOM 1443 C CA . LEU A 1 188 ? 13.602 -7.210 -2.101 1.00 94.31 188 LEU A CA 1
ATOM 1444 C C . LEU A 1 188 ? 13.926 -8.688 -2.290 1.00 94.31 188 LEU A C 1
ATOM 1446 O O . LEU A 1 188 ? 13.095 -9.538 -1.973 1.00 94.31 188 LEU A O 1
ATOM 1450 N N . LYS A 1 189 ? 15.140 -9.005 -2.750 1.00 94.62 189 LYS A N 1
ATOM 1451 C CA . LYS A 1 189 ? 15.666 -10.378 -2.790 1.00 94.62 189 LYS A CA 1
ATOM 1452 C C . LYS A 1 189 ? 15.674 -11.002 -1.381 1.00 94.62 189 LYS A C 1
ATOM 1454 O O . LYS A 1 189 ? 15.830 -10.271 -0.398 1.00 94.62 189 LYS A O 1
ATOM 1459 N N . PRO A 1 190 ? 15.527 -12.334 -1.253 1.00 93.12 190 PRO A N 1
ATOM 1460 C CA . PRO A 1 190 ? 15.585 -12.996 0.049 1.00 93.12 190 PRO A CA 1
ATOM 1461 C C . PRO A 1 190 ? 16.894 -12.673 0.784 1.00 93.12 190 PRO A C 1
ATOM 1463 O O . PRO A 1 190 ? 17.968 -12.714 0.187 1.00 93.12 190 PRO A O 1
ATOM 1466 N N . GLY A 1 191 ? 16.807 -12.342 2.075 1.00 90.12 191 GLY A N 1
ATOM 1467 C CA . GLY A 1 191 ? 17.972 -12.062 2.925 1.00 90.12 191 GLY A CA 1
ATOM 1468 C C . GLY A 1 191 ? 18.591 -10.663 2.790 1.00 90.12 191 GLY A C 1
ATOM 1469 O O . GLY A 1 191 ? 19.520 -10.358 3.533 1.00 90.12 191 GLY A O 1
ATOM 1470 N N . VAL A 1 192 ? 18.089 -9.799 1.900 1.00 93.88 192 VAL A N 1
ATOM 1471 C CA . VAL A 1 192 ? 18.529 -8.396 1.813 1.00 93.88 192 VAL A CA 1
ATOM 1472 C C . VAL A 1 192 ? 17.756 -7.555 2.829 1.00 93.88 192 VAL A C 1
ATOM 1474 O O . VAL A 1 192 ? 16.530 -7.471 2.757 1.00 93.88 192 VAL A O 1
ATOM 1477 N N . SER A 1 193 ? 18.460 -6.916 3.768 1.00 91.06 193 SER A N 1
ATOM 1478 C CA . SER A 1 193 ? 17.821 -6.008 4.731 1.00 91.06 193 SER A CA 1
ATOM 1479 C C . SER A 1 193 ? 17.458 -4.664 4.090 1.00 91.06 193 SER A C 1
ATOM 1481 O O . SER A 1 193 ? 18.053 -4.256 3.092 1.00 91.06 193 SER A O 1
ATOM 1483 N N . PHE A 1 194 ? 16.514 -3.929 4.687 1.00 90.00 194 PHE A N 1
ATOM 1484 C CA . PHE A 1 194 ? 16.163 -2.575 4.234 1.00 90.00 194 PHE A CA 1
ATOM 1485 C C . PHE A 1 194 ? 17.361 -1.624 4.217 1.00 90.00 194 PHE A C 1
ATOM 1487 O O . PHE A 1 194 ? 17.517 -0.856 3.277 1.00 90.00 194 PHE A O 1
ATOM 1494 N N . GLU A 1 195 ? 18.222 -1.692 5.230 1.00 89.50 195 GLU A N 1
ATOM 1495 C CA . GLU A 1 195 ? 19.413 -0.843 5.332 1.00 89.50 195 GLU A CA 1
ATOM 1496 C C . GLU A 1 195 ? 20.413 -1.151 4.213 1.00 89.50 195 GLU A C 1
ATOM 1498 O O . GLU A 1 195 ? 20.929 -0.245 3.561 1.00 89.50 195 GLU A O 1
ATOM 1503 N N . GLN A 1 196 ? 20.628 -2.440 3.926 1.00 91.81 196 GLN A N 1
ATOM 1504 C CA . GLN A 1 196 ? 21.469 -2.873 2.811 1.00 91.81 196 GLN A CA 1
ATOM 1505 C C . GLN A 1 196 ? 20.874 -2.459 1.464 1.00 91.81 196 GLN A C 1
ATOM 1507 O O . GLN A 1 196 ? 21.610 -2.036 0.571 1.00 91.81 196 GLN A O 1
ATOM 1512 N N . ALA A 1 197 ? 19.553 -2.583 1.312 1.00 92.69 197 ALA A N 1
ATOM 1513 C CA . ALA A 1 197 ? 18.850 -2.164 0.111 1.00 92.69 197 ALA A CA 1
ATOM 1514 C C . ALA A 1 197 ? 18.984 -0.655 -0.112 1.00 92.69 197 ALA A C 1
ATOM 1516 O O . ALA A 1 197 ? 19.357 -0.243 -1.207 1.00 92.69 197 ALA A O 1
ATOM 1517 N N . GLN A 1 198 ? 18.766 0.146 0.934 1.00 91.06 198 GLN A N 1
ATOM 1518 C CA . GLN A 1 198 ? 18.882 1.602 0.901 1.00 91.06 198 GLN A CA 1
ATOM 1519 C C . GLN A 1 198 ? 20.299 2.043 0.521 1.00 91.06 198 GLN A C 1
ATOM 1521 O O . GLN A 1 198 ? 20.457 2.857 -0.383 1.00 91.06 198 GLN A O 1
ATOM 1526 N N . ALA A 1 199 ? 21.330 1.476 1.155 1.00 90.62 199 ALA A N 1
ATOM 1527 C CA . ALA A 1 199 ? 22.721 1.824 0.864 1.00 90.62 199 ALA A CA 1
ATOM 1528 C C . ALA A 1 199 ? 23.110 1.503 -0.590 1.00 90.62 199 ALA A C 1
ATOM 1530 O O . ALA A 1 199 ? 23.734 2.315 -1.270 1.00 90.62 199 ALA A O 1
ATOM 1531 N N . ARG A 1 200 ? 22.697 0.334 -1.098 1.00 91.69 200 ARG A N 1
ATOM 1532 C CA . ARG A 1 200 ? 22.940 -0.049 -2.498 1.00 91.69 200 ARG A CA 1
ATOM 1533 C C . ARG A 1 200 ? 22.174 0.845 -3.466 1.00 91.69 200 ARG A C 1
ATOM 1535 O O . ARG A 1 200 ? 22.723 1.222 -4.496 1.00 91.69 200 ARG A O 1
ATOM 1542 N N . MET A 1 201 ? 20.932 1.190 -3.137 1.00 89.31 201 MET A N 1
ATOM 1543 C CA . MET A 1 201 ? 20.108 2.042 -3.988 1.00 89.31 201 MET A CA 1
ATOM 1544 C C . MET A 1 201 ? 20.664 3.456 -4.085 1.00 89.31 201 MET A C 1
ATOM 1546 O O . MET A 1 201 ? 20.737 3.990 -5.181 1.00 89.31 201 MET A O 1
ATOM 1550 N N . GLN A 1 202 ? 21.185 4.011 -2.988 1.00 87.88 202 GLN A N 1
ATOM 1551 C CA . GLN A 1 202 ? 21.883 5.299 -3.014 1.00 87.88 202 GLN A CA 1
ATOM 1552 C C . GLN A 1 202 ? 23.048 5.313 -4.009 1.00 87.88 202 GLN A C 1
ATOM 1554 O O . GLN A 1 202 ? 23.233 6.302 -4.709 1.00 87.88 202 GLN A O 1
ATOM 1559 N N . THR A 1 203 ? 23.814 4.221 -4.118 1.00 88.19 203 THR A N 1
ATOM 1560 C CA . THR A 1 203 ? 24.898 4.126 -5.110 1.00 88.19 203 THR A CA 1
ATOM 1561 C C . THR A 1 203 ? 24.366 4.072 -6.542 1.00 88.19 203 THR A C 1
ATOM 1563 O O . THR A 1 203 ? 24.867 4.784 -7.407 1.00 88.19 203 THR A O 1
ATOM 1566 N N . VAL A 1 204 ? 23.346 3.248 -6.798 1.00 88.94 204 VAL A N 1
ATOM 1567 C CA . VAL A 1 204 ? 22.765 3.068 -8.142 1.00 88.94 204 VAL A CA 1
ATOM 1568 C C . VAL A 1 204 ? 22.105 4.365 -8.627 1.00 88.94 204 VAL A C 1
ATOM 1570 O O . VAL A 1 204 ? 22.327 4.797 -9.756 1.00 88.94 204 VAL A O 1
ATOM 1573 N N . MET A 1 205 ? 21.362 5.031 -7.747 1.00 86.00 205 MET A N 1
ATOM 1574 C CA . MET A 1 205 ? 20.627 6.261 -8.044 1.00 86.00 205 MET A CA 1
ATOM 1575 C C . MET A 1 205 ? 21.524 7.497 -8.108 1.00 86.00 205 MET A C 1
ATOM 1577 O O . MET A 1 205 ? 21.252 8.416 -8.878 1.00 86.00 205 MET A O 1
ATOM 1581 N N . ALA A 1 206 ? 22.659 7.506 -7.401 1.00 84.56 206 ALA A N 1
ATOM 1582 C CA . ALA A 1 206 ? 23.680 8.532 -7.608 1.00 84.56 206 ALA A CA 1
ATOM 1583 C C . ALA A 1 206 ? 24.220 8.518 -9.050 1.00 84.56 206 ALA A C 1
ATOM 1585 O O . ALA A 1 206 ? 24.413 9.586 -9.631 1.00 84.56 206 ALA A O 1
ATOM 1586 N N . GLY A 1 207 ? 24.415 7.329 -9.637 1.00 82.75 207 GLY A N 1
ATOM 1587 C CA . GLY A 1 207 ? 24.803 7.179 -11.043 1.00 82.75 207 GLY A CA 1
ATOM 1588 C C . GLY A 1 207 ? 23.725 7.697 -11.994 1.00 82.75 207 GLY A C 1
ATOM 1589 O O . GLY A 1 207 ? 24.008 8.558 -12.826 1.00 82.75 207 GLY A O 1
ATOM 1590 N N . PHE A 1 208 ? 22.476 7.260 -11.794 1.00 84.94 208 PHE A N 1
ATOM 1591 C CA . PHE A 1 208 ? 21.334 7.743 -12.575 1.00 84.94 208 PHE A CA 1
ATOM 1592 C C . PHE A 1 208 ? 21.228 9.273 -12.554 1.00 84.94 208 PHE A C 1
ATOM 1594 O O . PHE A 1 208 ? 21.095 9.916 -13.592 1.00 84.94 208 PHE A O 1
ATOM 1601 N N . ARG A 1 209 ? 21.344 9.885 -11.373 1.00 82.81 209 ARG A N 1
ATOM 1602 C CA . ARG A 1 209 ? 21.225 11.336 -11.214 1.00 82.81 209 ARG A CA 1
ATOM 1603 C C . ARG A 1 209 ? 22.315 12.104 -11.949 1.00 82.81 209 ARG A C 1
ATOM 1605 O O . ARG A 1 209 ? 22.022 13.141 -12.540 1.00 82.81 209 ARG A O 1
ATOM 1612 N N . GLN A 1 210 ? 23.554 11.620 -11.909 1.00 81.62 210 GLN A N 1
ATOM 1613 C CA . GLN A 1 210 ? 24.658 12.262 -12.624 1.00 81.62 210 GLN A CA 1
ATOM 1614 C C . GLN A 1 210 ? 24.442 12.251 -14.140 1.00 81.62 210 GLN A C 1
ATOM 1616 O O . GLN A 1 210 ? 24.777 13.229 -14.804 1.00 81.62 210 GLN A O 1
ATOM 1621 N N . GLU A 1 211 ? 23.869 11.173 -14.670 1.00 80.75 211 GLU A N 1
ATOM 1622 C CA . GLU A 1 211 ? 23.659 10.994 -16.106 1.00 80.75 211 GLU A CA 1
ATOM 1623 C C . GLU A 1 211 ? 22.383 11.689 -16.610 1.00 80.75 211 GLU A C 1
ATOM 1625 O O . GLU A 1 211 ? 22.423 12.421 -17.599 1.00 80.75 211 GLU A O 1
ATOM 1630 N N . PHE A 1 212 ? 21.261 11.516 -15.905 1.00 77.38 212 PHE A N 1
ATOM 1631 C CA . PHE A 1 212 ? 19.931 11.889 -16.398 1.00 77.38 212 PHE A CA 1
ATOM 1632 C C . PHE A 1 212 ? 19.317 13.110 -15.703 1.00 77.38 212 PHE A C 1
ATOM 1634 O O . PHE A 1 212 ? 18.524 13.825 -16.318 1.00 77.38 212 PHE A O 1
ATOM 1641 N N . LYS A 1 213 ? 19.697 13.413 -14.452 1.00 77.62 213 LYS A N 1
ATOM 1642 C CA . LYS A 1 213 ? 19.150 14.549 -13.681 1.00 77.62 213 LYS A CA 1
ATOM 1643 C C . LYS A 1 213 ? 20.232 15.451 -13.040 1.00 77.62 213 LYS A C 1
ATOM 1645 O O . LYS A 1 213 ? 20.139 15.780 -11.855 1.00 77.62 213 LYS A O 1
ATOM 1650 N N . PRO A 1 214 ? 21.229 15.961 -13.795 1.00 74.69 214 PRO A N 1
ATOM 1651 C CA . PRO A 1 214 ? 22.351 16.723 -13.225 1.00 74.69 214 PRO A CA 1
ATOM 1652 C C . PRO A 1 214 ? 21.962 18.099 -12.653 1.00 74.69 214 PRO A C 1
ATOM 1654 O O . PRO A 1 214 ? 22.767 18.737 -11.982 1.00 74.69 214 PRO A O 1
ATOM 1657 N N . ARG A 1 215 ? 20.746 18.585 -12.941 1.00 78.75 215 ARG A N 1
ATOM 1658 C CA . ARG A 1 215 ? 20.224 19.875 -12.455 1.00 78.75 215 ARG A CA 1
ATOM 1659 C C . ARG A 1 215 ? 19.441 19.769 -11.144 1.00 78.75 215 ARG A C 1
ATOM 1661 O O . ARG A 1 215 ? 19.020 20.805 -10.634 1.00 78.75 215 ARG A O 1
ATOM 1668 N N . LEU A 1 216 ? 19.215 18.558 -10.624 1.00 73.25 216 LEU A N 1
ATOM 1669 C CA . LEU A 1 216 ? 18.531 18.387 -9.345 1.00 73.25 216 LEU A CA 1
ATOM 1670 C C . LEU A 1 216 ? 19.356 19.016 -8.210 1.00 73.25 216 LEU A C 1
ATOM 1672 O O . LEU A 1 216 ? 20.574 18.818 -8.159 1.00 73.25 216 LEU A O 1
ATOM 1676 N N . PRO A 1 217 ? 18.712 19.742 -7.282 1.00 77.88 217 PRO A N 1
ATOM 1677 C CA . PRO A 1 217 ? 19.359 20.209 -6.068 1.00 77.88 217 PRO A CA 1
ATOM 1678 C C . PRO A 1 217 ? 20.016 19.058 -5.278 1.00 77.88 217 PRO A C 1
ATOM 1680 O O . PRO A 1 217 ? 19.483 17.946 -5.245 1.00 77.88 217 PRO A O 1
ATOM 1683 N N . PRO A 1 218 ? 21.166 19.293 -4.619 1.00 74.38 218 PRO A N 1
ATOM 1684 C CA . PRO A 1 218 ? 21.888 18.250 -3.887 1.00 74.38 218 PRO A CA 1
ATOM 1685 C C . PRO A 1 218 ? 21.122 17.710 -2.668 1.00 74.38 218 PRO A C 1
ATOM 1687 O O . PRO A 1 218 ? 21.437 16.627 -2.182 1.00 74.38 218 PRO A O 1
ATOM 1690 N N . ASP A 1 219 ? 20.129 18.452 -2.176 1.00 76.69 219 ASP A N 1
ATOM 1691 C CA . ASP A 1 219 ? 19.227 18.077 -1.085 1.00 76.69 219 ASP A CA 1
ATOM 1692 C C . ASP A 1 219 ? 18.049 17.196 -1.529 1.00 76.69 219 ASP A C 1
ATOM 1694 O O . ASP A 1 219 ? 17.317 16.695 -0.672 1.00 76.69 219 ASP A O 1
ATOM 1698 N N . VAL A 1 220 ? 17.882 16.964 -2.837 1.00 77.19 220 VAL A N 1
ATOM 1699 C CA . VAL A 1 220 ? 16.980 15.925 -3.340 1.00 77.19 220 VAL A CA 1
ATOM 1700 C C . VAL A 1 220 ? 17.648 14.574 -3.112 1.00 77.19 220 VAL A C 1
ATOM 1702 O O . VAL A 1 220 ? 18.739 14.299 -3.602 1.00 77.19 220 VAL A O 1
ATOM 1705 N N . GLY A 1 221 ? 17.017 13.713 -2.335 1.00 78.44 221 GLY A N 1
ATOM 1706 C CA . GLY A 1 221 ? 17.454 12.352 -2.042 1.00 78.44 221 GLY A CA 1
ATOM 1707 C C . GLY A 1 221 ? 16.462 11.333 -2.576 1.00 78.44 221 GLY A C 1
ATOM 1708 O O . GLY A 1 221 ? 15.427 11.694 -3.120 1.00 78.44 221 GLY A O 1
ATOM 1709 N N . GLU A 1 222 ? 16.772 10.060 -2.378 1.00 82.06 222 GLU A N 1
ATOM 1710 C CA . GLU A 1 222 ? 15.838 8.967 -2.620 1.00 82.06 222 GLU A CA 1
ATOM 1711 C C . GLU A 1 222 ? 15.817 8.033 -1.420 1.00 82.06 222 GLU A C 1
ATOM 1713 O O . GLU A 1 222 ? 16.856 7.713 -0.820 1.00 82.06 222 GLU A O 1
ATOM 1718 N N . GLN A 1 223 ? 14.619 7.585 -1.065 1.00 86.56 223 GLN A N 1
ATOM 1719 C CA . GLN A 1 223 ? 14.405 6.763 0.107 1.00 86.56 223 GLN A CA 1
ATOM 1720 C C . GLN A 1 223 ? 13.489 5.586 -0.202 1.00 86.56 223 GLN A C 1
ATOM 1722 O O . GLN A 1 223 ? 12.341 5.737 -0.622 1.00 86.56 223 GLN A O 1
ATOM 1727 N N . LEU A 1 224 ? 13.994 4.392 0.099 1.00 88.56 224 LEU A N 1
ATOM 1728 C CA . LEU A 1 224 ? 13.189 3.196 0.227 1.00 88.56 224 LEU A CA 1
ATOM 1729 C C . LEU A 1 224 ? 12.406 3.245 1.529 1.00 88.56 224 LEU A C 1
ATOM 1731 O O . LEU A 1 224 ? 12.935 3.543 2.603 1.00 88.56 224 LEU A O 1
ATOM 1735 N N . PHE A 1 225 ? 11.144 2.859 1.445 1.00 86.31 225 PHE A N 1
ATOM 1736 C CA . PHE A 1 225 ? 10.295 2.709 2.614 1.00 86.31 225 PHE A CA 1
ATOM 1737 C C . PHE A 1 225 ? 9.523 1.390 2.545 1.00 86.31 225 PHE A C 1
ATOM 1739 O O . PHE A 1 225 ? 9.133 0.948 1.461 1.00 86.31 225 PHE A O 1
ATOM 1746 N N . PRO A 1 226 ? 9.261 0.740 3.693 1.00 86.50 226 PRO A N 1
ATOM 1747 C CA . PRO A 1 226 ? 8.385 -0.421 3.738 1.00 86.50 226 PRO A CA 1
ATOM 1748 C C . PRO A 1 226 ? 7.008 -0.073 3.174 1.00 86.50 226 PRO A C 1
ATOM 1750 O O . PRO A 1 226 ? 6.404 0.909 3.611 1.00 86.50 226 PRO A O 1
ATOM 1753 N N . LEU A 1 227 ? 6.468 -0.901 2.276 1.00 81.31 227 LEU A N 1
ATOM 1754 C CA . LEU A 1 227 ? 5.197 -0.614 1.595 1.00 81.31 227 LEU A CA 1
ATOM 1755 C C . LEU A 1 227 ? 4.036 -0.384 2.582 1.00 81.31 227 LEU A C 1
ATOM 1757 O O . LEU A 1 227 ? 3.144 0.422 2.329 1.00 81.31 227 LEU A O 1
ATOM 1761 N N . ARG A 1 228 ? 4.091 -1.008 3.769 1.00 73.56 228 ARG A N 1
ATOM 1762 C CA . ARG A 1 228 ? 3.125 -0.787 4.862 1.00 73.56 228 ARG A CA 1
ATOM 1763 C C . ARG A 1 228 ? 2.997 0.687 5.270 1.00 73.56 228 ARG A C 1
ATOM 1765 O O . ARG A 1 228 ? 1.931 1.105 5.706 1.00 73.56 228 ARG A O 1
ATOM 1772 N N . GLN A 1 229 ? 4.057 1.485 5.131 1.00 74.06 229 GLN A N 1
ATOM 1773 C CA . GLN A 1 229 ? 4.033 2.901 5.496 1.00 74.06 229 GLN A CA 1
ATOM 1774 C C . GLN A 1 229 ? 3.157 3.746 4.566 1.00 74.06 229 GLN A C 1
ATOM 1776 O O . GLN A 1 229 ? 2.704 4.796 5.009 1.00 74.06 229 GLN A O 1
ATOM 1781 N N . LEU A 1 230 ? 2.875 3.307 3.332 1.00 66.56 230 LEU A N 1
ATOM 1782 C CA . LEU A 1 230 ? 1.919 4.008 2.460 1.00 66.56 230 LEU A CA 1
ATOM 1783 C C . LEU A 1 230 ? 0.495 3.926 3.010 1.00 66.56 230 LEU A C 1
ATOM 1785 O O . LEU A 1 230 ? -0.244 4.899 2.966 1.00 66.56 230 LEU A O 1
ATOM 1789 N N . VAL A 1 231 ? 0.132 2.781 3.589 1.00 62.56 231 VAL A N 1
ATOM 1790 C CA . VAL A 1 231 ? -1.199 2.562 4.173 1.00 62.56 231 VAL A CA 1
ATOM 1791 C C . VAL A 1 231 ? -1.299 3.178 5.571 1.00 62.56 231 VAL A C 1
ATOM 1793 O O . VAL A 1 231 ? -2.329 3.726 5.946 1.00 62.56 231 VAL A O 1
ATOM 1796 N N . VAL A 1 232 ? -0.217 3.108 6.350 1.00 62.38 232 VAL A N 1
ATOM 1797 C CA . VAL A 1 232 ? -0.189 3.533 7.757 1.00 62.38 232 VAL A CA 1
ATOM 1798 C C . VAL A 1 232 ? 0.074 5.034 7.926 1.00 62.38 232 VAL A C 1
ATOM 1800 O O . VAL A 1 232 ? -0.530 5.672 8.792 1.00 62.38 232 VAL A O 1
ATOM 1803 N N . GLY A 1 233 ? 0.974 5.605 7.120 1.00 59.44 233 GLY A N 1
ATOM 1804 C CA . GLY A 1 233 ? 1.464 6.976 7.283 1.00 59.44 233 GLY A CA 1
ATOM 1805 C C . GLY A 1 233 ? 0.357 8.025 7.192 1.00 59.44 233 GLY A C 1
ATOM 1806 O O . GLY A 1 233 ? 0.294 8.917 8.036 1.00 59.44 233 GLY A O 1
ATOM 1807 N N . ALA A 1 234 ? -0.575 7.855 6.250 1.00 61.50 234 ALA A N 1
ATOM 1808 C CA . ALA A 1 234 ? -1.700 8.770 6.054 1.00 61.50 234 ALA A CA 1
ATOM 1809 C C . ALA A 1 234 ? -2.712 8.763 7.219 1.00 61.50 234 ALA A C 1
ATOM 1811 O O . ALA A 1 234 ? -3.414 9.746 7.451 1.00 61.50 234 ALA A O 1
ATOM 1812 N N . VAL A 1 235 ? -2.793 7.669 7.985 1.00 64.31 235 VAL A N 1
ATOM 1813 C CA . VAL A 1 235 ? -3.911 7.426 8.917 1.00 64.31 235 VAL A CA 1
ATOM 1814 C C . VAL A 1 235 ? -3.511 7.646 10.380 1.00 64.31 235 VAL A C 1
ATOM 1816 O O . VAL A 1 235 ? -4.363 7.882 11.238 1.00 64.31 235 VAL A O 1
ATOM 1819 N N . ALA A 1 236 ? -2.210 7.653 10.684 1.00 68.75 236 ALA A N 1
ATOM 1820 C CA . ALA A 1 236 ? -1.703 7.787 12.049 1.00 68.75 236 ALA A CA 1
ATOM 1821 C C . ALA A 1 236 ? -2.097 9.112 12.730 1.00 68.75 236 ALA A C 1
ATOM 1823 O O . ALA A 1 236 ? -2.375 9.138 13.930 1.00 68.75 236 ALA A O 1
ATOM 1824 N N . THR A 1 237 ? -2.114 10.229 12.000 1.00 75.12 237 THR A N 1
ATOM 1825 C CA . THR A 1 237 ? -2.453 11.544 12.574 1.00 75.12 237 THR A CA 1
ATOM 1826 C C . THR A 1 237 ? -3.951 11.687 12.864 1.00 75.12 237 THR A C 1
ATOM 1828 O O . THR A 1 237 ? -4.279 11.969 14.019 1.00 75.12 237 THR A O 1
ATOM 1831 N N . PRO A 1 238 ? -4.871 11.413 11.915 1.00 74.06 238 PRO A N 1
ATOM 1832 C CA . PRO A 1 238 ? -6.307 11.396 12.199 1.00 7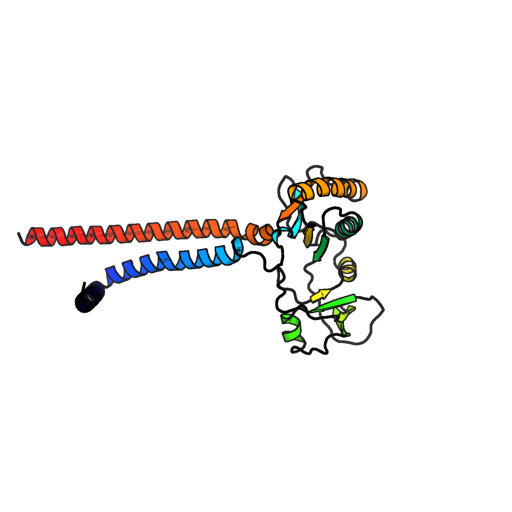4.06 238 PRO A CA 1
ATOM 1833 C C . PRO A 1 238 ? -6.681 10.464 13.358 1.00 74.06 238 PRO A C 1
ATOM 1835 O O . PRO A 1 238 ? -7.469 10.840 14.224 1.00 74.06 238 PRO A O 1
ATOM 1838 N N . VAL A 1 239 ? -6.067 9.277 13.427 1.00 75.94 239 VAL A N 1
ATOM 1839 C CA . VAL A 1 239 ? -6.308 8.313 14.512 1.00 75.94 239 VAL A CA 1
ATOM 1840 C C . VAL A 1 239 ? -5.876 8.870 15.867 1.00 75.94 239 VAL A C 1
ATOM 1842 O O . VAL A 1 239 ? -6.627 8.749 16.832 1.00 75.94 239 VAL A O 1
ATOM 1845 N N . ARG A 1 240 ? -4.712 9.528 15.960 1.00 80.31 240 ARG A N 1
ATOM 1846 C CA . ARG A 1 240 ? -4.253 10.168 17.208 1.00 80.31 240 ARG A CA 1
ATOM 1847 C C . ARG A 1 240 ? -5.206 11.265 17.682 1.00 80.31 240 ARG A C 1
ATOM 1849 O O . ARG A 1 240 ? -5.524 11.316 18.868 1.00 80.31 240 ARG A O 1
ATOM 1856 N N . VAL A 1 241 ? -5.686 12.109 16.768 1.00 83.06 241 VAL A N 1
ATOM 1857 C CA . VAL A 1 241 ? -6.668 13.161 17.086 1.00 83.06 241 VAL A CA 1
ATOM 1858 C C . VAL A 1 241 ? -7.977 12.546 17.581 1.00 83.06 241 VAL A C 1
ATOM 1860 O O . VAL A 1 241 ? -8.511 12.973 18.603 1.00 83.06 241 VAL A O 1
ATOM 1863 N N . LEU A 1 242 ? -8.461 11.502 16.903 1.00 81.06 242 LEU A N 1
ATOM 1864 C CA . LEU A 1 242 ? -9.685 10.799 17.276 1.00 81.06 242 LEU A CA 1
ATOM 1865 C C . LEU A 1 242 ? -9.574 10.151 18.669 1.00 81.06 242 LEU A C 1
ATOM 1867 O O . LEU A 1 242 ? -10.487 10.293 19.483 1.00 81.06 242 LEU A O 1
ATOM 1871 N N . PHE A 1 243 ? -8.440 9.511 18.976 1.00 81.94 243 PHE A N 1
ATOM 1872 C CA . PHE A 1 243 ? -8.147 8.995 20.318 1.00 81.94 243 PHE A CA 1
ATOM 1873 C C . PHE A 1 243 ? -8.186 10.101 21.380 1.00 81.94 243 PHE A C 1
ATOM 1875 O O . PHE A 1 243 ? -8.801 9.916 22.430 1.00 81.94 243 PHE A O 1
ATOM 1882 N N . GLY A 1 244 ? -7.569 11.254 21.103 1.00 86.56 244 GLY A N 1
ATOM 1883 C CA . GLY A 1 244 ? -7.586 12.405 22.008 1.00 86.56 244 GLY A CA 1
ATOM 1884 C C . GLY A 1 244 ? -9.001 12.929 22.269 1.00 86.56 244 GLY A C 1
ATOM 1885 O O . GLY A 1 244 ? -9.379 13.149 23.420 1.00 86.56 244 GLY A O 1
ATOM 1886 N N . ALA A 1 245 ? -9.814 13.061 21.218 1.00 84.12 245 ALA A N 1
ATOM 1887 C CA . ALA A 1 245 ? -11.200 13.507 21.330 1.00 84.12 245 ALA A CA 1
ATOM 1888 C C . ALA A 1 245 ? -12.052 12.545 22.177 1.00 84.12 245 ALA A C 1
ATOM 1890 O O . ALA A 1 245 ? -12.796 12.983 23.054 1.00 84.12 245 ALA A O 1
ATOM 1891 N N . ILE A 1 246 ? -11.916 11.233 21.969 1.00 82.94 246 ILE A N 1
ATOM 1892 C CA . ILE A 1 246 ? -12.668 10.229 22.736 1.00 82.94 246 ILE A CA 1
ATOM 1893 C C . ILE A 1 246 ? -12.221 10.164 24.191 1.00 82.94 246 ILE A C 1
ATOM 1895 O O . ILE A 1 246 ? -13.075 10.078 25.072 1.00 82.94 246 ILE A O 1
ATOM 1899 N N . ALA A 1 247 ? -10.920 10.279 24.467 1.00 84.12 247 ALA A N 1
ATOM 1900 C CA . ALA A 1 247 ? -10.425 10.365 25.837 1.00 84.12 247 ALA A CA 1
ATOM 1901 C C . ALA A 1 247 ? -11.039 11.564 26.583 1.00 84.12 247 ALA A C 1
ATOM 1903 O O . ALA A 1 247 ? -11.470 11.425 27.728 1.00 84.12 247 ALA A O 1
ATOM 1904 N N . LEU A 1 248 ? -11.154 12.719 25.919 1.00 87.12 248 LEU A N 1
ATOM 1905 C CA . LEU A 1 248 ? -11.776 13.910 26.495 1.00 87.12 248 LEU A CA 1
ATOM 1906 C C . LEU A 1 248 ? -13.277 13.712 26.762 1.00 87.12 248 LEU A C 1
ATOM 1908 O O . LEU A 1 248 ? -13.755 14.029 27.851 1.00 87.12 248 LEU A O 1
ATOM 1912 N N . VAL A 1 249 ? -14.018 13.149 25.803 1.00 82.94 249 VAL A N 1
ATOM 1913 C CA . VAL A 1 249 ? -15.452 12.846 25.970 1.00 82.94 249 VAL A CA 1
ATOM 1914 C C . VAL A 1 249 ? -15.674 11.867 27.125 1.00 82.94 249 VAL A C 1
ATOM 1916 O O . VAL A 1 249 ? -16.582 12.066 27.935 1.00 82.94 249 VAL A O 1
ATOM 1919 N N . LEU A 1 250 ? -14.823 10.846 27.245 1.00 81.06 250 LEU A N 1
ATOM 1920 C CA . LEU A 1 250 ? -14.888 9.877 28.335 1.00 81.06 250 LEU A CA 1
ATOM 1921 C C . LEU A 1 250 ? -14.621 10.537 29.695 1.00 81.06 250 LEU A C 1
ATOM 1923 O O . LEU A 1 250 ? -15.347 10.271 30.650 1.00 81.06 250 LEU A O 1
ATOM 1927 N N . LEU A 1 251 ? -13.635 11.436 29.781 1.00 85.75 251 LEU A N 1
ATOM 1928 C CA . LEU A 1 251 ? -13.352 12.202 31.000 1.00 85.75 251 LEU A CA 1
ATOM 1929 C C . LEU A 1 251 ? -14.544 13.069 31.421 1.00 85.75 251 LEU A C 1
ATOM 1931 O O . LEU A 1 251 ? -14.910 13.066 32.596 1.00 85.75 251 LEU A O 1
ATOM 1935 N N . ILE A 1 252 ? -15.188 13.755 30.472 1.00 83.00 252 ILE A N 1
ATOM 1936 C CA . ILE A 1 252 ? -16.391 14.560 30.734 1.00 83.00 252 ILE A CA 1
ATOM 1937 C C . ILE A 1 252 ? -17.530 13.668 31.245 1.00 83.00 252 ILE A C 1
ATOM 1939 O O . ILE A 1 252 ? -18.185 13.998 32.236 1.00 83.00 252 ILE A O 1
ATOM 1943 N N . ALA A 1 253 ? -17.748 12.513 30.615 1.00 76.62 253 ALA A N 1
ATOM 1944 C CA . ALA A 1 253 ? -18.772 11.562 31.038 1.00 76.62 253 ALA A CA 1
ATOM 1945 C C . ALA A 1 253 ? -18.505 11.010 32.453 1.00 76.62 253 ALA A C 1
ATOM 1947 O O . ALA A 1 253 ? -19.426 10.941 33.271 1.00 76.62 253 ALA A O 1
ATOM 1948 N N . CYS A 1 254 ? -17.250 10.681 32.773 1.00 82.19 254 CYS A N 1
ATOM 1949 C CA . CYS A 1 254 ? -16.835 10.241 34.106 1.00 82.19 254 CYS A CA 1
ATOM 1950 C C . CYS A 1 254 ? -17.016 11.339 35.167 1.00 82.19 254 CYS A C 1
ATOM 1952 O O . CYS A 1 254 ? -17.539 11.059 36.245 1.00 82.19 254 CYS A O 1
ATOM 1954 N N . ALA A 1 255 ? -16.648 12.588 34.866 1.00 81.56 255 ALA A N 1
ATOM 1955 C CA . ALA A 1 255 ? -16.838 13.722 35.773 1.00 81.56 255 ALA A CA 1
ATOM 1956 C C . ALA A 1 255 ? -18.328 13.984 36.053 1.00 81.56 255 ALA A C 1
ATOM 1958 O O . ALA A 1 255 ? -18.732 14.172 37.203 1.00 81.56 255 ALA A O 1
ATOM 1959 N N . ASN A 1 256 ? -19.168 13.913 35.018 1.00 79.75 256 ASN A N 1
ATOM 1960 C CA . ASN A 1 256 ? -20.617 14.058 35.153 1.00 79.75 256 ASN A CA 1
ATOM 1961 C C . ASN A 1 256 ? -21.230 12.932 35.995 1.00 79.75 256 ASN A C 1
ATOM 1963 O O . ASN A 1 256 ? -22.078 13.189 36.852 1.00 79.75 256 ASN A O 1
ATOM 1967 N N . LEU A 1 257 ? -20.774 11.692 35.798 1.00 77.88 257 LEU A N 1
ATOM 1968 C CA . LEU A 1 257 ? -21.203 10.553 36.608 1.00 77.88 257 LEU A CA 1
ATOM 1969 C C . LEU A 1 257 ? -20.798 10.723 38.082 1.00 77.88 257 LEU A C 1
ATOM 1971 O O . LEU A 1 257 ? -21.622 10.497 38.969 1.00 77.88 257 LEU A O 1
ATOM 1975 N N . ALA A 1 258 ? -19.564 11.164 38.348 1.00 81.12 258 ALA A N 1
ATOM 1976 C CA . ALA A 1 258 ? -19.072 11.421 39.701 1.00 81.12 258 ALA A CA 1
ATOM 1977 C C . ALA A 1 258 ? -19.891 12.511 40.412 1.00 81.12 258 ALA A C 1
ATOM 1979 O O . ALA A 1 258 ? -20.337 12.305 41.543 1.00 81.12 258 ALA A O 1
ATOM 1980 N N . ASN A 1 259 ? -20.178 13.624 39.729 1.00 77.56 259 ASN A N 1
ATOM 1981 C CA . ASN A 1 259 ? -21.018 14.700 40.263 1.00 77.56 259 ASN A CA 1
ATOM 1982 C C . ASN A 1 259 ? -22.427 14.212 40.625 1.00 77.56 259 ASN A C 1
ATOM 1984 O O . ASN A 1 259 ? -22.975 14.583 41.665 1.00 77.56 259 ASN A O 1
ATOM 1988 N N . LEU A 1 260 ? -23.010 13.337 39.805 1.00 78.38 260 LEU A N 1
ATOM 1989 C CA . LEU A 1 260 ? -24.344 12.796 40.047 1.00 78.38 260 LEU A CA 1
ATOM 1990 C C . LEU A 1 260 ? -24.379 11.823 41.243 1.00 78.38 260 LEU A C 1
ATOM 1992 O O . LEU A 1 260 ? -25.339 11.824 42.020 1.00 78.38 260 LEU A O 1
ATOM 1996 N N . LEU A 1 261 ? -23.326 11.016 41.419 1.00 79.50 261 LEU A N 1
ATOM 1997 C CA . LEU A 1 261 ? -23.161 10.134 42.580 1.00 79.50 261 LEU A CA 1
ATOM 1998 C C . LEU A 1 261 ? -22.973 10.934 43.877 1.00 79.50 261 LEU A C 1
ATOM 2000 O O . LEU A 1 261 ? -23.637 10.638 44.874 1.00 79.50 261 LEU A O 1
ATOM 2004 N N . LEU A 1 262 ? -22.142 11.980 43.848 1.00 80.00 262 LEU A N 1
ATOM 2005 C CA . LEU A 1 262 ? -21.925 12.887 44.980 1.00 80.00 262 LEU A CA 1
ATOM 2006 C C . LEU A 1 262 ? -23.213 13.626 45.373 1.00 80.00 262 LEU A C 1
ATOM 2008 O O . LEU A 1 262 ? -23.570 13.656 46.551 1.00 80.00 262 LEU A O 1
ATOM 2012 N N . GLY A 1 263 ? -23.968 14.142 44.396 1.00 77.44 263 GLY A N 1
ATOM 2013 C CA . GLY A 1 263 ? -25.251 14.807 44.645 1.00 77.44 263 GLY A CA 1
ATOM 2014 C C . GLY A 1 263 ? -26.284 13.892 45.315 1.00 77.44 263 GLY A C 1
ATOM 2015 O O . GLY A 1 263 ? -26.995 14.309 46.231 1.00 77.44 263 GLY A O 1
ATOM 2016 N N . ARG A 1 264 ? -26.334 12.611 44.928 1.00 72.00 264 ARG A N 1
ATOM 2017 C CA . ARG A 1 264 ? -27.212 11.620 45.573 1.00 72.00 264 ARG A CA 1
ATOM 2018 C C . ARG A 1 264 ? -26.773 11.243 46.979 1.00 72.00 264 ARG A C 1
ATOM 2020 O O . ARG A 1 264 ? -27.635 11.062 47.839 1.00 72.00 264 ARG A O 1
ATOM 2027 N N . ALA A 1 265 ? -25.471 11.104 47.214 1.00 74.75 265 ALA A N 1
ATOM 2028 C CA . ALA A 1 265 ? -24.946 10.833 48.547 1.00 74.75 265 ALA A CA 1
ATOM 2029 C C . ALA A 1 265 ? -25.301 11.976 49.513 1.00 74.75 265 ALA A C 1
ATOM 2031 O O . ALA A 1 265 ? -25.798 11.722 50.609 1.00 74.75 265 ALA A O 1
ATOM 2032 N N . ALA A 1 266 ? -25.164 13.228 49.064 1.00 74.25 266 ALA A N 1
ATOM 2033 C CA . ALA A 1 266 ? -25.549 14.406 49.836 1.00 74.25 266 ALA A CA 1
ATOM 2034 C C . ALA A 1 266 ? -27.066 14.474 50.114 1.00 74.25 266 ALA A C 1
ATOM 2036 O O . ALA A 1 266 ? -27.475 14.771 51.238 1.00 74.25 266 ALA A O 1
ATOM 2037 N N . ALA A 1 267 ? -27.909 14.151 49.125 1.00 70.00 267 ALA A N 1
ATOM 2038 C CA . ALA A 1 267 ? -29.365 14.119 49.296 1.00 70.00 267 ALA A CA 1
ATOM 2039 C C . ALA A 1 267 ? -29.820 13.035 50.293 1.00 70.00 267 ALA A C 1
ATOM 2041 O O . ALA A 1 267 ? -30.638 13.308 51.169 1.00 70.00 267 ALA A O 1
ATOM 2042 N N . ARG A 1 268 ? -29.236 11.830 50.217 1.00 69.25 268 ARG A N 1
ATOM 2043 C CA . ARG A 1 268 ? -29.502 10.742 51.176 1.00 69.25 268 ARG A CA 1
ATOM 2044 C C . ARG A 1 268 ? -29.008 11.061 52.587 1.00 69.25 268 ARG A C 1
ATOM 2046 O O . ARG A 1 268 ? -29.675 10.704 53.552 1.00 69.25 268 ARG A O 1
ATOM 2053 N N . GLY A 1 269 ? -27.869 11.745 52.713 1.00 68.00 269 GLY A N 1
ATOM 2054 C CA . GLY A 1 269 ? -27.348 12.197 54.006 1.00 68.00 269 GLY A CA 1
ATOM 2055 C C . GLY A 1 269 ? -28.297 13.167 54.715 1.00 68.00 269 GLY A C 1
ATOM 2056 O O . GLY A 1 269 ? -28.504 13.049 55.920 1.00 68.00 269 GLY A O 1
ATOM 2057 N N . ARG A 1 270 ? -28.945 14.073 53.966 1.00 62.28 270 ARG A N 1
ATOM 2058 C CA . ARG A 1 270 ? -29.974 14.977 54.510 1.00 62.28 270 ARG A CA 1
ATOM 2059 C C . ARG A 1 270 ? -31.249 14.246 54.942 1.00 62.28 270 ARG A C 1
ATOM 2061 O O . ARG A 1 270 ? -31.781 14.572 55.993 1.00 62.28 270 ARG A O 1
ATOM 2068 N N . GLU A 1 271 ? -31.721 13.250 54.190 1.00 61.72 271 GLU A N 1
ATOM 2069 C CA . GLU A 1 271 ? -32.884 12.434 54.595 1.00 61.72 271 GLU A CA 1
ATOM 2070 C C . GLU A 1 271 ? -32.636 11.628 55.878 1.00 61.72 271 GLU A C 1
ATOM 2072 O O . GLU A 1 271 ? -33.541 11.484 56.697 1.00 61.72 271 GLU A O 1
ATOM 2077 N N . LEU A 1 272 ? -31.417 11.112 56.062 1.00 63.44 272 LEU A N 1
ATOM 2078 C CA . LEU A 1 272 ? -31.028 10.384 57.273 1.00 63.44 272 LEU A CA 1
ATOM 2079 C C . LEU A 1 272 ? -30.900 11.309 58.489 1.00 63.44 272 LEU A C 1
ATOM 2081 O O . LEU A 1 272 ? -31.329 10.933 59.572 1.00 63.44 272 LEU A O 1
ATOM 2085 N N . ALA A 1 273 ? -30.378 12.524 58.305 1.00 64.88 273 ALA A N 1
ATOM 2086 C CA . ALA A 1 273 ? -30.243 13.508 59.379 1.00 64.88 273 ALA A CA 1
ATOM 2087 C C . ALA A 1 273 ? -31.585 14.093 59.863 1.00 64.88 273 ALA A C 1
ATOM 2089 O O . ALA A 1 273 ? -31.647 14.610 60.968 1.00 64.88 273 ALA A O 1
ATOM 2090 N N . VAL A 1 274 ? -32.649 14.024 59.055 1.00 66.25 274 VAL A N 1
ATOM 2091 C CA . VAL A 1 274 ? -34.003 14.491 59.428 1.00 66.25 274 VAL A CA 1
ATOM 2092 C C . VAL A 1 274 ? -34.831 13.391 60.116 1.00 66.25 274 VAL A C 1
ATOM 2094 O O . VAL A 1 274 ? -35.870 13.677 60.702 1.00 66.25 274 VAL A O 1
ATOM 2097 N N . ARG A 1 275 ? -34.400 12.123 60.043 1.00 55.59 275 ARG A N 1
ATOM 2098 C CA . ARG A 1 275 ? -35.088 10.971 60.661 1.00 55.59 275 ARG A CA 1
ATOM 2099 C C . ARG A 1 275 ? -34.476 10.506 61.991 1.00 55.59 275 ARG A C 1
ATOM 2101 O O . ARG A 1 275 ? -35.024 9.580 62.586 1.00 55.59 275 ARG A O 1
ATOM 2108 N N . LEU A 1 276 ? -33.362 11.104 62.411 1.00 47.12 276 LEU A N 1
ATOM 2109 C CA . LEU A 1 276 ? -32.726 10.942 63.725 1.00 47.12 276 LEU A CA 1
ATOM 2110 C C . LEU A 1 276 ? -33.162 12.085 64.644 1.00 47.12 276 LEU A C 1
ATOM 2112 O O . LEU A 1 276 ? -33.360 11.802 65.844 1.00 47.12 276 LEU A O 1
#

Radius of gyration: 30.2 Å; Cα contacts (8 Å, |Δi|>4): 299; chains: 1; bounding box: 62×41×100 Å

pLDDT: mean 77.51, std 11.71, range [37.5, 94.62]

Solvent-accessible surface area (backbone atoms only — not comparable to full-atom values): 15881 Å² total; per-residue (Å²): 137,58,73,65,60,55,52,50,53,53,55,50,51,51,52,54,43,69,75,36,54,72,60,42,50,52,53,52,48,43,51,47,59,58,46,51,57,52,52,52,48,51,50,48,44,40,65,53,68,63,48,73,65,98,46,88,69,44,86,42,27,27,29,57,26,34,20,52,84,85,45,71,54,95,48,48,35,30,68,67,55,51,52,50,42,71,76,64,56,89,49,54,71,47,78,48,72,47,63,97,72,92,67,55,79,46,81,79,94,82,75,81,96,55,98,40,44,28,32,29,23,54,68,40,37,38,76,77,54,73,60,52,80,79,48,50,73,37,66,36,19,53,70,84,37,57,24,34,23,75,41,66,48,60,86,81,68,76,68,100,57,96,65,51,68,49,65,48,63,77,65,45,61,72,71,68,50,98,52,54,56,24,48,44,42,33,32,44,34,89,92,60,48,72,68,59,43,42,58,53,44,52,58,54,49,52,53,49,33,64,74,77,43,70,82,61,60,88,60,54,46,75,45,71,40,57,45,64,49,71,64,31,63,77,46,52,59,63,50,52,53,51,51,53,52,50,54,50,54,45,51,54,42,51,51,53,51,50,52,54,53,52,53,49,53,55,54,51,52,53,58,54,66,73,73,110

Foldseek 3Di:
DDPVVVVVVVVVVVVVLVVCVVLVVLVVVLVCLVPVLVVVLVVVCCVQPVDQDLDPPLQQKKWKFKAFLNRTDDFADWPVNQVLCVVDPPWFPDKDKDFDDDWDKDQDDDADDDAKAKEFEPVLCCVPVVVDPVQQQGWIQTNNHTHGYNYYDDPSDDDPDDDGMDMDVVVVCVVVDRDRGMTMMTGTDPPQDQVNSFVVVQVSVVVVCVVPPVPDDPSIGMHMDRPSCVRVVVCVVVSVVSVVVSVVVSVVSVVVSVVVVVVVVVVVVVVVVVVD

Sequence (276 aa):
MNVETLLQDLRYALRQLARSPGFTAVAVLTLALGIGPNTAIFSLVYGVLLKPLPYPESDRLTGLAETYQGNRSELDVTYDEFRFLEDHNPVFERLAVSADVGFSVFTGDIAERVTSVAILSPGYWMRRFGGDPGVVGRAIALDGRPTVIVGVMPPSFRWLSPVDVWSTMGQVARSIGGGENLHFVGRLKPGVSFEQAQARMQTVMAGFRQEFKPRLPPDVGEQLFPLRQLVVGAVATPVRVLFGAIALVLLIACANLANLLLGRAAARGRELAVRL

Mean predicted aligned error: 13.27 Å

Nearest PDB structures (foldseek):
  5c59-assembly3_C  TM=3.810E-01  e=2.617E-03  Escherichia coli 536
  3dq0-assembly1_A  TM=4.278E-01  e=9.823E+00  Zea mays